Protein AF-A0A7S1CT54-F1 (afdb_monomer_lite)

Foldseek 3Di:
DPVLCVLQDPPHDLQCCVLCVVLLVVQPDPPPDPPPDDDDPPDDNVSSPVNVVSSLVVLVVLLVL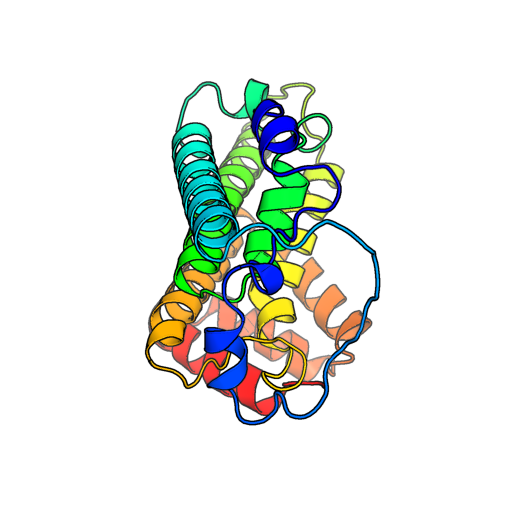LPDPCVCVAPQPVPHPVLVSLLCQLQQHSQLVSVLSSLNSLLSNLLVVLVCVVVVVDDVRDDPVNSCVRNQPSNVDRRLAVSQLADSNRRGDDCVDPSNVVSLLSSLVSNLVSCVRVPVVSLVVQLVCCCPVLVDDNVVSVVLSVCSVVDDRPRSSVVSNVVSVVSNDD

Secondary structure (DSSP, 8-state):
-TTHHHHH-TT--TTSTTT-HHHHHTSS---S------------HHHHHHHHHHHHHHHHHHHHHHHSTTHHHH--TTT-THHHHHHHHHHH-SSHHHHHHHHHHHHHHHHHHHHHHHTT---TT--HHHHIIIIIIIIIIIIIIIHHHS-GGGT---TTSHHHHHHHHHHHHHHHHHHHHHTHHHHHHHHHHHHHHS---HHHHHHHHHHHHH--HHHHHHHHHHHHHHS---

InterPro domains:
  IPR011989 Armadillo-like helical [G3DSA:1.25.10.10] (18-213)
  IPR040017 Exportin-T [PTHR15952] (37-230)
  IPR045546 Exportin-T, C-terminal domain [PF19282] (39-228)

Sequence (234 aa):
VGKVHQFLGPSWDWSGAEAQPAMLASSPRAAQPIVKSTGAPAGSTEDLRERAVLQKQYYTFLNTISQCSVRDELMSPKESSAIPDLLQGATTHIDPGVRKLCIATISNLAMHWISTLQNGTQGEVFNQTDIKEFAYKKFGCDILIFSLLVKPESGGIDIRDAASISLLTEVSNQIKTLYDTAGQEYLSILYQETTTRLGWSPDIAQQFTQQIVQLQGRQLKSYLKSLFLEYRKM

pLDDT: mean 84.56, std 16.06, range [36.44, 98.25]

Organism: NCBI:txid249345

Radius of gyration: 18.27 Å; chains: 1; bounding box: 33×45×53 Å

Structure (mmCIF, N/CA/C/O backbone):
data_AF-A0A7S1CT54-F1
#
_entry.id   AF-A0A7S1CT54-F1
#
loop_
_atom_site.group_PDB
_atom_site.id
_atom_site.type_symbol
_atom_site.label_atom_id
_atom_site.label_alt_id
_atom_site.label_comp_id
_atom_site.label_asym_id
_atom_site.label_entity_id
_atom_site.label_seq_id
_atom_site.pdbx_PDB_ins_code
_atom_site.Cartn_x
_atom_site.Cartn_y
_atom_site.Cartn_z
_atom_site.occupancy
_atom_site.B_iso_or_equiv
_atom_site.auth_seq_id
_atom_site.auth_comp_id
_atom_site.auth_asym_id
_atom_site.auth_atom_id
_atom_site.pdbx_PDB_model_num
ATOM 1 N N . VAL A 1 1 ? 2.627 16.479 -14.427 1.00 61.75 1 VAL A N 1
ATOM 2 C CA . VAL A 1 1 ? 2.731 15.021 -14.176 1.00 61.75 1 VAL A CA 1
ATOM 3 C C . VAL A 1 1 ? 2.294 14.181 -15.385 1.00 61.75 1 VAL A C 1
ATOM 5 O O . VAL A 1 1 ? 3.061 13.333 -15.816 1.00 61.75 1 VAL A O 1
ATOM 8 N N . GLY A 1 2 ? 1.163 14.480 -16.040 1.00 67.12 2 GLY A N 1
ATOM 9 C CA . GLY A 1 2 ? 0.615 13.653 -17.135 1.00 67.12 2 GLY A CA 1
ATOM 10 C C . GLY A 1 2 ? 1.435 13.487 -18.431 1.00 67.12 2 GLY A C 1
ATOM 11 O O . GLY A 1 2 ? 1.101 12.622 -19.230 1.00 67.12 2 GLY A O 1
ATOM 12 N N . LYS A 1 3 ? 2.526 14.238 -18.662 1.00 78.44 3 LYS A N 1
ATOM 13 C CA . LYS A 1 3 ? 3.330 14.106 -19.899 1.00 78.44 3 LYS A CA 1
ATOM 14 C C . LYS A 1 3 ? 3.981 12.727 -20.059 1.00 78.44 3 LYS A C 1
ATOM 16 O O . LYS A 1 3 ? 4.191 12.310 -21.190 1.00 78.44 3 LYS A O 1
ATOM 21 N N . VAL A 1 4 ? 4.250 11.999 -18.968 1.00 81.94 4 VAL A N 1
ATOM 22 C CA . VAL A 1 4 ? 4.844 10.650 -19.048 1.00 81.94 4 VAL A CA 1
ATOM 23 C C . VAL A 1 4 ? 3.966 9.680 -19.849 1.00 81.94 4 VAL A C 1
ATOM 25 O O . VAL A 1 4 ? 4.486 8.859 -20.597 1.00 81.94 4 VAL A O 1
ATOM 28 N N . HIS A 1 5 ? 2.641 9.850 -19.789 1.00 81.50 5 HIS A N 1
ATOM 29 C CA . HIS A 1 5 ? 1.678 9.031 -20.525 1.00 81.50 5 HIS A CA 1
ATOM 30 C C . HIS A 1 5 ? 1.809 9.192 -22.045 1.00 81.50 5 HIS A C 1
ATOM 32 O O . HIS A 1 5 ? 1.517 8.262 -22.788 1.00 81.50 5 HIS A O 1
ATOM 38 N N . GLN A 1 6 ? 2.287 10.348 -22.521 1.00 84.12 6 GLN A N 1
ATOM 39 C CA . GLN A 1 6 ? 2.549 10.566 -23.948 1.00 84.12 6 GLN A CA 1
ATOM 40 C C . GLN A 1 6 ? 3.769 9.770 -24.427 1.00 84.12 6 GLN A C 1
ATOM 42 O O . GLN A 1 6 ? 3.809 9.357 -25.581 1.00 84.12 6 GLN A O 1
ATOM 47 N N . PHE A 1 7 ? 4.744 9.538 -23.542 1.00 81.50 7 PHE A N 1
ATOM 48 C CA . PHE A 1 7 ? 5.974 8.807 -23.858 1.00 81.50 7 PHE A CA 1
ATOM 49 C C . PHE A 1 7 ? 5.831 7.292 -23.672 1.00 81.50 7 PHE A C 1
ATOM 51 O O . PHE A 1 7 ? 6.385 6.523 -24.455 1.00 81.50 7 PHE A O 1
ATOM 58 N N . LEU A 1 8 ? 5.082 6.859 -22.655 1.00 81.38 8 LEU A N 1
ATOM 59 C CA . LEU A 1 8 ? 4.820 5.440 -22.391 1.00 81.38 8 LEU A CA 1
ATOM 60 C C . LEU A 1 8 ? 3.680 4.882 -23.259 1.00 81.38 8 LEU A C 1
ATOM 62 O O . LEU A 1 8 ? 3.682 3.700 -23.601 1.00 81.38 8 LEU A O 1
ATOM 66 N N . GLY A 1 9 ? 2.755 5.747 -23.681 1.00 78.94 9 GLY A N 1
ATOM 67 C CA . GLY A 1 9 ? 1.574 5.391 -24.458 1.00 78.94 9 GLY A CA 1
ATOM 68 C C . GLY A 1 9 ? 0.361 5.045 -23.580 1.00 78.94 9 GLY A C 1
ATOM 69 O O . GLY A 1 9 ? 0.506 4.720 -22.402 1.00 78.94 9 GLY A O 1
ATOM 70 N N . PRO A 1 10 ? -0.861 5.098 -24.143 1.00 74.88 10 PRO A N 1
ATOM 71 C CA . PRO A 1 10 ? -2.106 4.894 -23.395 1.00 74.88 10 PRO A CA 1
ATOM 72 C C . PRO A 1 10 ? -2.341 3.441 -22.957 1.00 74.88 10 PRO A C 1
ATOM 74 O O . PRO A 1 10 ? -3.180 3.193 -22.099 1.00 74.88 10 PRO A O 1
ATOM 77 N N . SER A 1 11 ? -1.627 2.485 -23.553 1.00 77.94 11 SER A N 1
ATOM 78 C CA . SER A 1 11 ? -1.714 1.057 -23.235 1.00 77.94 11 SER A CA 1
ATOM 79 C C . SER A 1 11 ? -0.542 0.569 -22.383 1.00 77.94 11 SER A C 1
ATOM 81 O O . SER A 1 11 ? -0.289 -0.630 -22.360 1.00 77.94 11 SER A O 1
ATOM 83 N N . TRP A 1 12 ? 0.219 1.477 -21.760 1.00 85.19 12 TRP A N 1
ATOM 84 C CA . TRP A 1 12 ? 1.384 1.089 -20.972 1.00 85.19 12 TRP A CA 1
ATOM 85 C C . TRP A 1 12 ? 0.993 0.259 -19.750 1.00 85.19 12 TRP A C 1
ATOM 87 O O . TRP A 1 12 ? 0.095 0.623 -18.987 1.00 85.19 12 TRP A O 1
ATOM 97 N N . ASP A 1 13 ? 1.717 -0.835 -19.540 1.00 84.62 13 ASP A N 1
ATOM 98 C CA . ASP A 1 13 ? 1.566 -1.675 -18.367 1.00 84.62 13 ASP A CA 1
ATOM 99 C C . ASP A 1 13 ? 2.313 -1.105 -17.150 1.00 84.62 13 ASP A C 1
ATOM 101 O O . ASP A 1 13 ? 3.519 -1.284 -16.962 1.00 84.62 13 ASP A O 1
ATOM 105 N N . TRP A 1 14 ? 1.561 -0.475 -16.248 1.00 85.69 14 TRP A N 1
ATOM 106 C CA . TRP A 1 14 ? 2.092 0.025 -14.980 1.00 85.69 14 TRP A CA 1
ATOM 107 C C . TRP A 1 14 ? 2.446 -1.072 -13.962 1.00 85.69 14 TRP A C 1
ATOM 109 O O . TRP A 1 14 ? 3.028 -0.769 -12.919 1.00 85.69 14 TRP A O 1
ATOM 119 N N . SER A 1 15 ? 2.150 -2.347 -14.236 1.00 83.12 15 SER A N 1
ATOM 120 C CA . SER A 1 15 ? 2.609 -3.466 -13.403 1.00 83.12 15 SER A CA 1
ATOM 121 C C . SER A 1 15 ? 4.049 -3.902 -13.721 1.00 83.12 15 SER A C 1
ATOM 123 O O . SER A 1 15 ? 4.649 -4.667 -12.964 1.00 83.12 15 SER A O 1
ATOM 125 N N . GLY A 1 16 ? 4.630 -3.411 -14.819 1.00 81.81 16 GLY A N 1
ATOM 126 C CA . GLY A 1 16 ? 5.983 -3.766 -15.250 1.00 81.81 16 GLY A CA 1
ATOM 127 C C . GLY A 1 16 ? 6.115 -5.187 -15.815 1.00 81.81 16 GLY A C 1
ATOM 128 O O . GLY A 1 16 ? 7.217 -5.573 -16.207 1.00 81.81 16 GLY A O 1
ATOM 129 N N . ALA A 1 17 ? 5.023 -5.954 -15.898 1.00 80.94 17 ALA A N 1
ATOM 130 C CA . ALA A 1 17 ? 4.998 -7.319 -16.416 1.00 80.94 17 ALA A CA 1
ATOM 131 C C . ALA A 1 17 ? 5.435 -7.384 -17.887 1.00 80.94 17 ALA A C 1
ATOM 133 O O . ALA A 1 17 ? 6.209 -8.269 -18.257 1.00 80.94 17 ALA A O 1
ATOM 134 N N . GLU A 1 18 ? 5.004 -6.423 -18.709 1.00 76.62 18 GLU A N 1
ATOM 135 C CA . GLU A 1 18 ? 5.414 -6.331 -20.118 1.00 76.62 18 GLU A CA 1
ATOM 136 C C . GLU A 1 18 ? 6.901 -5.982 -20.283 1.00 76.62 18 GLU A C 1
ATOM 138 O O . GLU A 1 18 ? 7.547 -6.432 -21.230 1.00 76.62 18 GLU A O 1
ATOM 143 N N . ALA A 1 19 ? 7.470 -5.211 -19.353 1.00 72.69 19 ALA A N 1
ATOM 144 C CA . ALA A 1 19 ? 8.841 -4.721 -19.457 1.00 72.69 19 ALA A CA 1
ATOM 145 C C . ALA A 1 19 ? 9.890 -5.676 -18.859 1.00 72.69 19 ALA A C 1
ATOM 147 O O . ALA A 1 19 ? 11.064 -5.612 -19.228 1.00 72.69 19 ALA A O 1
ATOM 148 N N . GLN A 1 20 ? 9.498 -6.568 -17.941 1.00 67.81 20 GLN A N 1
ATOM 149 C CA . GLN A 1 20 ? 10.402 -7.537 -17.307 1.00 67.81 20 GLN A CA 1
ATOM 150 C C . GLN A 1 20 ? 9.820 -8.967 -17.302 1.00 67.81 20 GLN A C 1
ATOM 152 O O . GLN A 1 20 ? 9.667 -9.577 -16.239 1.00 67.81 20 GLN A O 1
ATOM 157 N N . PRO A 1 21 ? 9.567 -9.574 -18.479 1.00 59.47 21 PRO A N 1
ATOM 158 C CA . PRO A 1 21 ? 8.971 -10.911 -18.565 1.00 59.47 21 PRO A CA 1
ATOM 159 C C . PRO A 1 21 ? 9.838 -12.003 -17.911 1.00 59.47 21 PRO A C 1
ATOM 161 O O . PRO A 1 21 ? 9.321 -13.001 -17.415 1.00 59.47 21 PRO A O 1
ATOM 164 N N . ALA A 1 22 ? 11.160 -11.806 -17.840 1.00 59.44 22 ALA A N 1
ATOM 165 C CA . ALA A 1 22 ? 12.080 -12.746 -17.196 1.00 59.44 22 ALA A CA 1
ATOM 166 C C . ALA A 1 22 ? 11.852 -12.889 -15.676 1.00 59.44 22 ALA A C 1
ATOM 168 O O . ALA A 1 22 ? 12.066 -13.971 -15.134 1.00 59.44 22 ALA A O 1
ATOM 169 N N . MET A 1 23 ? 11.378 -11.840 -14.990 1.00 58.50 23 MET A N 1
ATOM 170 C CA . MET A 1 23 ? 11.073 -11.906 -13.552 1.00 58.50 23 MET A CA 1
ATOM 171 C C . MET A 1 23 ? 9.796 -12.709 -13.263 1.00 58.50 23 MET A C 1
ATOM 173 O O . MET A 1 23 ? 9.682 -13.331 -12.207 1.00 58.50 23 MET A O 1
ATOM 177 N N . LEU A 1 24 ? 8.863 -12.767 -14.220 1.00 54.84 24 LEU A N 1
ATOM 178 C CA . LEU A 1 24 ? 7.703 -13.662 -14.152 1.00 54.84 24 LEU A CA 1
ATOM 179 C C . LEU A 1 24 ? 8.117 -15.130 -14.332 1.00 54.84 24 LEU A C 1
ATOM 181 O O . LEU A 1 24 ? 7.568 -16.011 -13.673 1.00 54.84 24 LEU A O 1
ATOM 185 N N . ALA A 1 25 ? 9.119 -15.394 -15.177 1.00 46.66 25 ALA A N 1
ATOM 186 C CA . ALA A 1 25 ? 9.611 -16.743 -15.464 1.00 46.66 25 ALA A CA 1
ATOM 187 C C . ALA A 1 25 ? 10.383 -17.395 -14.298 1.00 46.66 25 ALA A C 1
ATOM 189 O O . ALA A 1 25 ? 10.469 -18.620 -14.242 1.00 46.66 25 ALA A O 1
ATOM 190 N N . SER A 1 26 ? 10.910 -16.612 -13.348 1.00 45.47 26 SER A N 1
ATOM 191 C CA . SER A 1 26 ? 11.520 -17.131 -12.110 1.00 45.47 26 SER A CA 1
ATOM 192 C C . SER A 1 26 ? 10.508 -17.575 -11.040 1.00 45.47 26 SER A C 1
ATOM 194 O O . SER A 1 26 ? 10.910 -18.140 -10.024 1.00 45.47 26 SER A O 1
ATOM 196 N N . SER A 1 27 ? 9.206 -17.350 -11.255 1.00 41.47 27 SER A N 1
ATOM 197 C CA . SER A 1 27 ? 8.124 -17.845 -10.394 1.00 41.47 27 SER A CA 1
ATOM 198 C C . SER A 1 27 ? 7.625 -19.211 -10.912 1.00 41.47 27 SER A C 1
ATOM 200 O O . SER A 1 27 ? 7.583 -19.391 -12.130 1.00 41.47 27 SER A O 1
ATOM 202 N N . PRO A 1 28 ? 7.224 -20.196 -10.071 1.00 39.91 28 PRO A N 1
ATOM 203 C CA . PRO A 1 28 ? 7.032 -21.599 -10.487 1.00 39.91 28 PRO A CA 1
ATOM 204 C C . PRO A 1 28 ? 5.927 -21.884 -11.523 1.00 39.91 28 PRO A C 1
ATOM 206 O O . PRO A 1 28 ? 5.648 -23.050 -11.801 1.00 39.91 28 PRO A O 1
ATOM 209 N N . ARG A 1 29 ? 5.281 -20.871 -12.113 1.00 42.59 29 ARG A N 1
ATOM 210 C CA . ARG A 1 29 ? 4.370 -21.057 -13.245 1.00 42.59 29 ARG A CA 1
ATOM 211 C C . ARG A 1 29 ? 4.272 -19.805 -14.122 1.00 42.59 29 ARG A C 1
ATOM 213 O O . ARG A 1 29 ? 3.377 -18.991 -13.951 1.00 42.59 29 ARG A O 1
ATOM 220 N N . ALA A 1 30 ? 5.108 -19.740 -15.153 1.00 39.44 30 ALA A N 1
ATOM 221 C CA . ALA A 1 30 ? 4.810 -19.000 -16.383 1.00 39.44 30 ALA A CA 1
ATOM 222 C C . ALA A 1 30 ? 4.819 -19.939 -17.605 1.00 39.44 30 ALA A C 1
ATOM 224 O O . ALA A 1 30 ? 5.259 -19.583 -18.690 1.00 39.44 30 ALA A O 1
ATOM 225 N N . ALA A 1 31 ? 4.322 -21.168 -17.441 1.00 38.09 31 ALA A N 1
ATOM 226 C CA . ALA A 1 31 ? 3.939 -22.028 -18.558 1.00 38.09 31 ALA A CA 1
ATOM 227 C C . ALA A 1 31 ? 2.441 -21.844 -18.842 1.00 38.09 31 ALA A C 1
ATOM 229 O O . ALA A 1 31 ? 1.645 -22.747 -18.611 1.00 38.09 31 ALA A O 1
ATOM 230 N N . GLN A 1 32 ? 2.055 -20.633 -19.245 1.00 36.44 32 GLN A N 1
ATOM 231 C CA . GLN A 1 32 ? 0.853 -20.347 -20.034 1.00 36.44 32 GLN A CA 1
ATOM 232 C C . GLN A 1 32 ? 0.893 -18.865 -20.432 1.00 36.44 32 GLN A C 1
ATOM 234 O O . GLN A 1 32 ? 0.803 -18.003 -19.557 1.00 36.44 32 GLN A O 1
ATOM 239 N N . PRO A 1 33 ? 1.060 -18.541 -21.724 1.00 37.50 33 PRO A N 1
ATOM 240 C CA . PRO A 1 33 ? 1.028 -17.159 -22.161 1.00 37.50 33 PRO A CA 1
ATOM 241 C C . PRO A 1 33 ? -0.417 -16.666 -22.069 1.00 37.50 33 PRO A C 1
ATOM 243 O O . PRO A 1 33 ? -1.307 -17.202 -22.730 1.00 37.50 33 PRO A O 1
ATOM 246 N N . ILE A 1 34 ? -0.659 -15.623 -21.274 1.00 40.50 34 ILE A N 1
ATOM 247 C CA . ILE A 1 34 ? -1.837 -14.78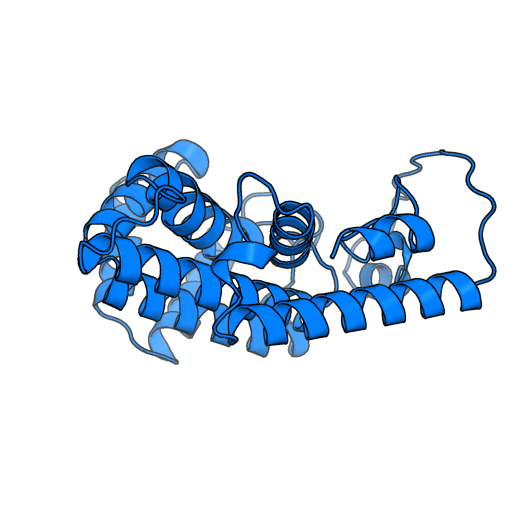0 -21.476 1.00 40.50 34 ILE A CA 1
ATOM 248 C C . ILE A 1 34 ? -1.561 -14.003 -22.763 1.00 40.50 34 ILE A C 1
ATOM 250 O O . ILE A 1 34 ? -0.990 -12.917 -22.756 1.00 40.50 34 ILE A O 1
ATOM 254 N N . VAL A 1 35 ? -1.916 -14.605 -23.896 1.00 38.19 35 VAL A N 1
ATOM 255 C CA . VAL A 1 35 ? -1.948 -13.921 -25.186 1.00 38.19 35 VAL A CA 1
ATOM 256 C C . VAL A 1 35 ? -3.131 -12.957 -25.143 1.00 38.19 35 VAL A C 1
ATOM 258 O O . VAL A 1 35 ? -4.248 -13.304 -25.518 1.00 38.19 35 VAL A O 1
ATOM 261 N N . LYS A 1 36 ? -2.900 -11.727 -24.680 1.00 39.19 36 LYS A N 1
ATOM 262 C CA . LYS A 1 36 ? -3.661 -10.584 -25.185 1.00 39.19 36 LYS A CA 1
ATOM 263 C C . LYS A 1 36 ? -2.933 -10.093 -26.426 1.00 39.19 36 LYS A C 1
ATOM 265 O O . LYS A 1 36 ? -1.979 -9.329 -26.355 1.00 39.19 36 LYS A O 1
ATOM 270 N N . SER A 1 37 ? -3.367 -10.598 -27.576 1.00 44.78 37 SER A N 1
ATOM 271 C CA . SER A 1 37 ? -2.984 -10.057 -28.872 1.00 44.78 37 SER A CA 1
ATOM 272 C C . SER A 1 37 ? -3.584 -8.658 -29.019 1.00 44.78 37 SER A C 1
ATOM 274 O O . SER A 1 37 ? -4.741 -8.505 -29.410 1.00 44.78 37 SER A O 1
ATOM 276 N N . THR A 1 38 ? -2.801 -7.630 -28.730 1.00 38.19 38 THR A N 1
ATOM 277 C CA . THR A 1 38 ? -3.050 -6.288 -29.256 1.00 38.19 38 THR A CA 1
ATOM 278 C C . THR A 1 38 ? -1.777 -5.832 -29.941 1.00 38.19 38 THR A C 1
ATOM 280 O O . THR A 1 38 ? -0.748 -5.659 -29.297 1.00 38.19 38 THR A O 1
ATOM 283 N N . GLY A 1 39 ? -1.845 -5.734 -31.270 1.00 37.19 39 GLY A N 1
ATOM 284 C CA . GLY A 1 39 ? -0.731 -5.447 -32.169 1.00 37.19 39 GLY A CA 1
ATOM 285 C C . GLY A 1 39 ? -0.147 -4.045 -32.013 1.00 37.19 39 GLY A C 1
ATOM 286 O O . GLY A 1 39 ? -0.326 -3.205 -32.889 1.00 37.19 39 GLY A O 1
ATOM 287 N N . ALA A 1 40 ? 0.588 -3.807 -30.931 1.00 41.31 40 ALA A N 1
ATOM 288 C CA . ALA A 1 40 ? 1.606 -2.769 -30.900 1.00 41.31 40 ALA A CA 1
ATOM 289 C C . ALA A 1 40 ? 2.892 -3.327 -31.539 1.00 41.31 40 ALA A C 1
ATOM 291 O O . ALA A 1 40 ? 3.209 -4.500 -31.317 1.00 41.31 40 ALA A O 1
ATOM 292 N N . PRO A 1 41 ? 3.635 -2.539 -32.340 1.00 43.50 41 PRO A N 1
ATOM 293 C CA . PRO A 1 41 ? 4.928 -2.981 -32.835 1.00 43.50 41 PRO A CA 1
ATOM 294 C C . PRO A 1 41 ? 5.788 -3.261 -31.607 1.00 43.50 41 PRO A C 1
ATOM 296 O O . PRO A 1 41 ? 5.951 -2.385 -30.756 1.00 43.50 41 PRO A O 1
ATOM 299 N N . ALA A 1 42 ? 6.265 -4.498 -31.480 1.00 52.12 42 ALA A N 1
ATOM 300 C CA . ALA A 1 42 ? 7.231 -4.848 -30.458 1.00 52.12 42 ALA A CA 1
ATOM 301 C C . ALA A 1 42 ? 8.425 -3.910 -30.651 1.00 52.12 42 ALA A C 1
ATOM 303 O O . ALA A 1 42 ? 9.175 -4.049 -31.618 1.00 52.12 42 ALA A O 1
ATOM 304 N N . GLY A 1 43 ? 8.539 -2.903 -29.781 1.00 56.62 43 GLY A N 1
ATOM 305 C CA . GLY A 1 43 ? 9.751 -2.108 -29.678 1.00 56.62 43 GLY A CA 1
ATOM 306 C C . GLY A 1 43 ? 10.924 -3.059 -29.485 1.00 56.62 43 GLY A C 1
ATOM 307 O O . GLY A 1 43 ? 10.757 -4.189 -29.006 1.00 56.62 43 GLY A O 1
ATOM 308 N N . SER A 1 44 ? 12.111 -2.621 -29.878 1.00 72.31 44 SER A N 1
ATOM 309 C CA . SER A 1 44 ? 13.316 -3.370 -29.557 1.00 72.31 44 SER A CA 1
ATOM 310 C C . SER A 1 44 ? 13.345 -3.666 -28.048 1.00 72.31 44 SER A C 1
ATOM 312 O O . SER A 1 44 ? 12.765 -2.938 -27.238 1.00 72.31 44 SER A O 1
ATOM 314 N N . THR A 1 45 ? 14.007 -4.745 -27.632 1.00 77.75 45 THR A N 1
ATOM 315 C CA . THR A 1 45 ? 14.164 -5.064 -26.199 1.00 77.75 45 THR A CA 1
ATOM 316 C C . THR A 1 45 ? 14.752 -3.894 -25.402 1.00 77.75 45 THR A C 1
ATOM 318 O O . THR A 1 45 ? 14.506 -3.784 -24.203 1.00 77.75 45 THR A O 1
ATOM 321 N N . GLU A 1 46 ? 15.499 -3.016 -26.076 1.00 82.12 46 GLU A N 1
ATOM 322 C CA . GLU A 1 46 ? 16.021 -1.775 -25.513 1.00 82.12 46 GLU A CA 1
ATOM 323 C C . GLU A 1 46 ? 14.917 -0.739 -25.264 1.00 82.12 46 GLU A C 1
ATOM 325 O O . GLU A 1 46 ? 14.842 -0.207 -24.163 1.00 82.12 46 GLU A O 1
ATOM 330 N N . ASP A 1 47 ? 13.982 -0.535 -26.197 1.00 84.06 47 ASP A N 1
ATOM 331 C CA . ASP A 1 47 ? 12.856 0.396 -26.010 1.00 84.06 47 ASP A CA 1
ATOM 332 C C . ASP A 1 47 ? 11.995 0.017 -24.792 1.00 84.06 47 ASP A C 1
ATOM 334 O O . ASP A 1 47 ? 11.572 0.873 -24.011 1.00 84.06 47 ASP A O 1
ATOM 338 N N . LEU A 1 48 ? 11.740 -1.283 -24.593 1.00 81.88 48 LEU A N 1
ATOM 339 C CA . LEU A 1 48 ? 11.005 -1.776 -23.419 1.00 81.88 48 LEU A CA 1
ATOM 340 C C . LEU A 1 48 ? 11.774 -1.516 -22.121 1.00 81.88 48 LEU A C 1
ATOM 342 O O . LEU A 1 48 ? 11.183 -1.113 -21.114 1.00 81.88 48 LEU A O 1
ATOM 346 N N . ARG A 1 49 ? 13.096 -1.705 -22.149 1.00 84.25 49 ARG A N 1
ATOM 347 C CA . ARG A 1 49 ? 13.975 -1.424 -21.014 1.00 84.25 49 ARG A CA 1
ATOM 348 C C . ARG A 1 49 ? 13.996 0.069 -20.688 1.00 84.25 49 ARG A C 1
ATOM 350 O O . ARG A 1 49 ? 13.859 0.425 -19.518 1.00 84.25 49 ARG A O 1
ATOM 357 N N . GLU A 1 50 ? 14.135 0.938 -21.685 1.00 88.44 50 GLU A N 1
ATOM 358 C CA . GLU A 1 50 ? 14.110 2.393 -21.510 1.00 88.44 50 GLU A CA 1
ATOM 359 C C . GLU A 1 50 ? 12.780 2.864 -20.916 1.00 88.44 50 GLU A C 1
ATOM 361 O O . GLU A 1 50 ? 12.770 3.660 -19.973 1.00 88.44 50 GLU A O 1
ATOM 366 N N . ARG A 1 51 ? 11.653 2.318 -21.388 1.00 87.50 51 ARG A N 1
ATOM 367 C CA . ARG A 1 51 ? 10.327 2.620 -20.828 1.00 87.50 51 ARG A CA 1
ATOM 368 C C . ARG A 1 51 ? 10.173 2.147 -19.381 1.00 87.50 51 ARG A C 1
ATOM 370 O O . ARG A 1 51 ? 9.652 2.902 -18.562 1.00 87.50 51 ARG A O 1
ATOM 377 N N . ALA A 1 52 ? 10.690 0.969 -19.024 1.00 87.31 52 ALA A N 1
ATOM 378 C CA . ALA A 1 52 ? 10.743 0.523 -17.625 1.00 87.31 52 ALA A CA 1
ATOM 379 C C . ALA A 1 52 ? 11.598 1.450 -16.746 1.00 87.31 52 ALA A C 1
ATOM 381 O O . ALA A 1 52 ? 11.218 1.781 -15.618 1.00 87.31 52 ALA A O 1
ATOM 382 N N . VAL A 1 53 ? 12.748 1.905 -17.253 1.00 90.56 53 VAL A N 1
ATOM 383 C CA . VAL A 1 53 ? 13.582 2.888 -16.547 1.00 90.56 53 VAL A CA 1
ATOM 384 C C . VAL A 1 53 ? 12.805 4.189 -16.357 1.00 90.56 53 VAL A C 1
ATOM 386 O O . VAL A 1 53 ? 12.765 4.706 -15.239 1.00 90.56 53 VAL A O 1
ATOM 389 N N . LEU A 1 54 ? 12.133 4.685 -17.397 1.00 92.31 54 LEU A N 1
ATOM 390 C CA . LEU A 1 54 ? 11.307 5.888 -17.330 1.00 92.31 54 LEU A CA 1
ATOM 391 C C . LEU A 1 54 ? 10.176 5.753 -16.301 1.00 92.31 54 LEU A C 1
ATOM 393 O O . LEU A 1 54 ? 9.982 6.664 -15.498 1.00 92.31 54 LEU A O 1
ATOM 397 N N . GLN A 1 55 ? 9.479 4.615 -16.261 1.00 92.69 55 GLN A N 1
ATOM 398 C CA . GLN A 1 55 ? 8.443 4.325 -15.267 1.00 92.69 55 GLN A CA 1
ATOM 399 C C . GLN A 1 55 ? 8.995 4.385 -13.834 1.00 92.69 55 GLN A C 1
ATOM 401 O O . GLN A 1 55 ? 8.416 5.032 -12.959 1.00 92.69 55 GLN A O 1
ATOM 406 N N . LYS A 1 56 ? 10.150 3.760 -13.578 1.00 92.44 56 LYS A N 1
ATOM 407 C CA . LYS A 1 56 ? 10.788 3.793 -12.255 1.00 92.44 56 LYS A CA 1
ATOM 408 C C . LYS A 1 56 ? 11.219 5.206 -11.855 1.00 92.44 56 LYS A C 1
ATOM 410 O O . LYS A 1 56 ? 11.057 5.596 -10.695 1.00 92.44 56 LYS A O 1
ATOM 415 N N . GLN A 1 57 ? 11.745 5.983 -12.802 1.00 94.56 57 GLN A N 1
ATOM 416 C CA . GLN A 1 57 ? 12.088 7.388 -12.570 1.00 94.56 57 GLN A CA 1
ATOM 417 C C . GLN A 1 57 ? 10.843 8.235 -12.304 1.00 94.56 57 GLN A C 1
ATOM 419 O O . GLN A 1 57 ? 10.860 9.079 -11.411 1.00 94.56 57 GLN A O 1
ATOM 424 N N . TYR A 1 58 ? 9.738 7.964 -12.998 1.00 94.56 58 TYR A N 1
ATOM 425 C CA . TYR A 1 58 ? 8.456 8.609 -12.742 1.00 94.56 58 TYR A CA 1
ATOM 426 C C . TYR A 1 58 ? 7.965 8.351 -11.316 1.00 94.56 58 TYR A C 1
ATOM 428 O O . TYR A 1 58 ? 7.695 9.309 -10.597 1.00 94.56 58 TYR A O 1
ATOM 436 N N . TYR A 1 59 ? 7.946 7.100 -10.846 1.00 95.75 59 TYR A N 1
ATOM 437 C CA . TYR A 1 59 ? 7.578 6.812 -9.455 1.00 95.75 59 TYR A CA 1
ATOM 438 C C . TYR A 1 59 ? 8.520 7.469 -8.442 1.00 95.75 59 TYR A C 1
ATOM 440 O O . TYR A 1 59 ? 8.074 7.959 -7.407 1.00 95.75 59 TYR A O 1
ATOM 448 N N . THR A 1 60 ? 9.816 7.539 -8.749 1.00 96.19 60 THR A N 1
ATOM 449 C CA . THR A 1 60 ? 10.796 8.226 -7.893 1.00 96.19 60 THR A CA 1
ATOM 450 C C . THR A 1 60 ? 10.488 9.721 -7.803 1.00 96.19 60 THR A C 1
ATOM 452 O O . THR A 1 60 ? 10.475 10.285 -6.711 1.00 96.19 60 THR A O 1
ATOM 455 N N . PHE A 1 61 ? 10.160 10.348 -8.931 1.00 94.81 61 PHE A N 1
ATOM 456 C CA . PHE A 1 61 ? 9.746 11.745 -8.996 1.00 94.81 61 PHE A CA 1
ATOM 457 C C . PHE A 1 61 ? 8.445 12.007 -8.223 1.00 94.81 61 PHE A C 1
ATOM 459 O O . PHE A 1 61 ? 8.373 12.966 -7.453 1.00 94.81 61 PHE A O 1
ATOM 466 N N . LEU A 1 62 ? 7.440 11.137 -8.362 1.00 95.06 62 LEU A N 1
ATOM 467 C CA . LEU A 1 62 ? 6.195 11.227 -7.590 1.00 95.06 62 LEU A CA 1
ATOM 46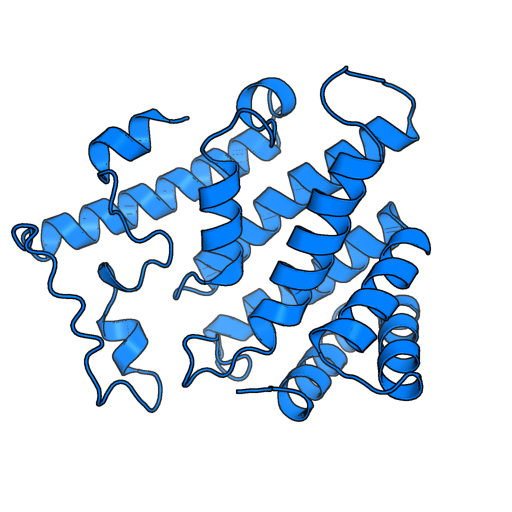8 C C . LEU A 1 62 ? 6.444 11.101 -6.085 1.00 95.06 62 LEU A C 1
ATOM 470 O O . LEU A 1 62 ? 5.859 11.847 -5.298 1.00 95.06 62 LEU A O 1
ATOM 474 N N . ASN A 1 63 ? 7.351 10.210 -5.683 1.00 95.88 63 ASN A N 1
ATOM 475 C CA . ASN A 1 63 ? 7.746 10.079 -4.288 1.00 95.88 63 ASN A CA 1
ATOM 476 C C . ASN A 1 63 ? 8.347 11.381 -3.746 1.00 95.88 63 ASN A C 1
ATOM 478 O O . ASN A 1 63 ? 7.996 11.797 -2.643 1.00 95.88 63 ASN A O 1
ATOM 482 N N . THR A 1 64 ? 9.197 12.056 -4.523 1.00 95.38 64 THR A N 1
ATOM 483 C CA . THR A 1 64 ? 9.727 13.375 -4.156 1.00 95.38 64 THR A CA 1
ATOM 484 C C . THR A 1 64 ? 8.611 14.414 -4.038 1.00 95.38 64 THR A C 1
ATOM 486 O O . THR A 1 64 ? 8.554 15.109 -3.027 1.00 95.38 64 THR A O 1
ATOM 489 N N . ILE A 1 65 ? 7.680 14.481 -5.001 1.00 93.69 65 ILE A N 1
ATOM 490 C CA . ILE A 1 65 ? 6.537 15.412 -4.939 1.00 93.69 65 ILE A CA 1
ATOM 491 C C . ILE A 1 65 ? 5.705 15.191 -3.676 1.00 93.69 65 ILE A C 1
ATOM 493 O O . ILE A 1 65 ? 5.324 16.168 -3.036 1.00 93.69 65 ILE A O 1
ATOM 497 N N . SER A 1 66 ? 5.454 13.937 -3.285 1.00 94.12 66 SER A N 1
ATOM 498 C CA . SER A 1 66 ? 4.642 13.624 -2.097 1.00 94.12 66 SER A CA 1
ATOM 499 C C . SER A 1 66 ? 5.200 14.205 -0.793 1.00 94.12 66 SER A C 1
ATOM 501 O O . SER A 1 66 ? 4.466 14.344 0.180 1.00 94.12 66 SER A O 1
ATOM 503 N N . GLN A 1 67 ? 6.485 14.567 -0.777 1.00 92.94 67 GLN A N 1
ATOM 504 C CA . GLN A 1 67 ? 7.185 15.132 0.378 1.00 92.94 67 GLN A CA 1
ATOM 505 C C . GLN A 1 67 ? 7.308 16.662 0.300 1.00 92.94 67 GLN A C 1
ATOM 507 O O . GLN A 1 67 ? 7.703 17.303 1.272 1.00 92.94 67 GLN A O 1
ATOM 512 N N . CYS A 1 68 ? 6.974 17.268 -0.840 1.00 91.56 68 CYS A N 1
ATOM 513 C CA . CYS A 1 68 ? 7.031 18.712 -1.028 1.00 91.56 68 CYS A CA 1
ATOM 514 C C . CYS A 1 68 ? 5.774 19.410 -0.484 1.00 91.56 68 CYS A C 1
ATOM 516 O O . CYS A 1 68 ? 4.741 18.787 -0.225 1.00 91.56 68 CYS A O 1
ATOM 518 N N . SER A 1 69 ? 5.856 20.734 -0.327 1.00 85.06 69 SER A N 1
ATOM 519 C CA . SER A 1 69 ? 4.713 21.575 0.054 1.00 85.06 69 SER A CA 1
ATOM 520 C C . SER A 1 69 ? 3.643 21.658 -1.036 1.00 85.06 69 SER A C 1
ATOM 522 O O . SER A 1 69 ? 2.477 21.787 -0.705 1.00 85.06 69 SER A O 1
ATOM 524 N N . VAL A 1 70 ? 4.030 21.514 -2.309 1.00 84.00 70 VAL A N 1
ATOM 525 C CA . VAL A 1 70 ? 3.138 21.586 -3.486 1.00 84.00 70 VAL A CA 1
ATOM 526 C C . VAL A 1 70 ? 2.395 20.272 -3.790 1.00 84.00 70 VAL A C 1
ATOM 528 O O . VAL A 1 70 ? 1.985 20.007 -4.923 1.00 84.00 70 VAL A O 1
ATOM 531 N N . ARG A 1 71 ? 2.339 19.357 -2.816 1.00 88.81 71 ARG A N 1
ATOM 532 C CA . ARG A 1 71 ? 1.800 18.005 -3.021 1.00 88.81 71 ARG A CA 1
ATOM 533 C C . ARG A 1 71 ? 0.298 18.014 -3.285 1.00 88.81 71 ARG A C 1
ATOM 535 O O . ARG A 1 71 ? -0.158 17.204 -4.084 1.00 88.81 71 ARG A O 1
ATOM 542 N N . ASP A 1 72 ? -0.454 18.917 -2.665 1.00 84.50 72 ASP A N 1
ATOM 543 C CA . ASP A 1 72 ? -1.915 18.938 -2.782 1.00 84.50 72 ASP A CA 1
ATOM 544 C C . ASP A 1 72 ? -2.358 19.426 -4.169 1.00 84.50 72 ASP A C 1
ATOM 546 O O . ASP A 1 72 ? -3.292 18.876 -4.750 1.00 84.50 72 ASP A O 1
ATOM 550 N N . GLU A 1 73 ? -1.614 20.363 -4.759 1.00 82.69 73 GLU A N 1
ATOM 551 C CA . GLU A 1 73 ? -1.854 20.892 -6.102 1.00 82.69 73 GLU A CA 1
ATOM 552 C C . GLU A 1 73 ? -1.481 19.892 -7.205 1.00 82.69 73 GLU A C 1
ATOM 554 O O . GLU A 1 73 ? -2.063 19.902 -8.288 1.00 82.69 73 GLU A O 1
ATOM 559 N N . LEU A 1 74 ? -0.493 19.025 -6.961 1.00 82.56 74 LEU A N 1
ATOM 560 C CA . LEU A 1 74 ? 0.025 18.097 -7.975 1.00 82.56 74 LEU A CA 1
ATOM 561 C C . LEU A 1 74 ? -0.522 16.667 -7.846 1.00 82.56 74 LEU A C 1
ATOM 563 O O . LEU A 1 74 ? -0.525 15.921 -8.833 1.00 82.56 74 LEU A O 1
ATOM 567 N N . MET A 1 75 ? -0.968 16.272 -6.651 1.00 84.00 75 MET A N 1
ATOM 568 C CA . MET A 1 75 ? -1.335 14.892 -6.309 1.00 84.00 75 MET A CA 1
ATOM 569 C C . MET A 1 75 ? -2.760 14.756 -5.755 1.00 84.00 75 MET A C 1
ATOM 571 O O . MET A 1 75 ? -3.054 13.768 -5.089 1.00 84.00 75 MET A O 1
ATOM 575 N N . SER A 1 76 ? -3.667 15.688 -6.064 1.00 80.38 76 SER A N 1
ATOM 576 C CA . SER A 1 76 ? -5.100 15.532 -5.770 1.00 80.38 76 SER A CA 1
ATOM 577 C C . SER A 1 76 ? -5.667 14.237 -6.399 1.00 80.38 76 SER A C 1
ATOM 579 O O . SER A 1 76 ? -5.543 14.048 -7.608 1.00 80.38 76 SER A O 1
ATOM 581 N N . PRO A 1 77 ? -6.336 13.340 -5.650 1.00 70.06 77 PRO A N 1
ATOM 582 C CA . PRO A 1 77 ? -6.915 12.086 -6.146 1.00 70.06 77 PRO A CA 1
ATOM 583 C C . PRO A 1 77 ? -8.007 12.236 -7.183 1.00 70.06 77 PRO A C 1
ATOM 585 O O . PRO A 1 77 ? -8.261 11.287 -7.920 1.00 70.06 77 PRO A O 1
ATOM 588 N N . LYS A 1 78 ? -8.672 13.392 -7.224 1.00 73.12 78 LYS A N 1
ATOM 589 C CA . LYS A 1 78 ? -9.743 13.651 -8.192 1.00 73.12 78 LYS A CA 1
ATOM 590 C C . LYS A 1 78 ? -9.189 14.083 -9.546 1.00 73.12 78 LYS A C 1
ATOM 592 O O . LYS A 1 78 ? -9.802 13.798 -10.568 1.00 73.12 78 LYS A O 1
ATOM 597 N N . GLU A 1 79 ? -8.032 14.739 -9.554 1.00 75.50 79 GLU A N 1
ATOM 598 C CA . GLU A 1 79 ? -7.518 15.437 -10.738 1.00 75.50 79 GLU A CA 1
ATOM 599 C C . GLU A 1 79 ? -6.199 14.852 -11.254 1.00 75.50 79 GLU A C 1
ATOM 601 O O . GLU A 1 79 ? -5.874 14.957 -12.439 1.00 75.50 79 GLU A O 1
ATOM 606 N N . SER A 1 80 ? -5.421 14.209 -10.386 1.00 84.12 80 SER A N 1
ATOM 607 C CA . SER A 1 80 ? -4.093 13.731 -10.734 1.00 84.12 80 SER A CA 1
ATOM 608 C C . SER A 1 80 ? -4.143 12.357 -11.390 1.00 84.12 80 SER A C 1
ATOM 610 O O . SER A 1 80 ? -4.364 11.333 -10.743 1.00 84.12 80 SER A O 1
ATOM 612 N N . SER A 1 81 ? -3.810 12.329 -12.683 1.00 85.69 81 SER A N 1
ATOM 613 C CA . SER A 1 81 ? -3.551 11.095 -13.447 1.00 85.69 81 SER A CA 1
ATOM 614 C C . SER A 1 81 ? -2.508 10.161 -12.810 1.00 85.69 81 SER A C 1
ATOM 616 O O . SER A 1 81 ? -2.513 8.979 -13.111 1.00 85.69 81 SER A O 1
ATOM 618 N N . ALA A 1 82 ? -1.650 10.655 -11.906 1.00 89.69 82 ALA A N 1
ATOM 619 C CA . ALA A 1 82 ? -0.634 9.833 -11.246 1.00 89.69 82 ALA A CA 1
ATOM 620 C C . ALA A 1 82 ? -1.172 8.918 -10.148 1.00 89.69 82 ALA A C 1
ATOM 622 O O . ALA A 1 82 ? -0.518 7.939 -9.788 1.00 89.69 82 ALA A O 1
ATOM 623 N N . ILE A 1 83 ? -2.326 9.246 -9.568 1.00 91.00 83 ILE A N 1
ATOM 624 C CA . ILE A 1 83 ? -2.868 8.483 -8.446 1.00 91.00 83 ILE A CA 1
ATOM 625 C C . ILE A 1 83 ? -3.265 7.066 -8.887 1.00 91.00 83 ILE A C 1
ATOM 627 O O . ILE A 1 83 ? -2.825 6.119 -8.234 1.00 91.00 83 ILE A O 1
ATOM 631 N N . PRO A 1 84 ? -3.998 6.870 -10.001 1.00 90.62 84 PRO A N 1
ATOM 632 C CA . PRO A 1 84 ? -4.215 5.540 -10.567 1.00 90.62 84 PRO A CA 1
ATOM 633 C C . PRO A 1 84 ? -2.917 4.755 -10.820 1.00 90.62 84 PRO A C 1
ATOM 635 O O . PRO A 1 84 ? -2.828 3.600 -10.402 1.00 90.62 84 PRO A O 1
ATOM 638 N N . ASP A 1 85 ? -1.893 5.385 -11.410 1.00 91.88 85 ASP A N 1
ATOM 639 C CA . ASP A 1 85 ? -0.607 4.733 -11.710 1.00 91.88 85 ASP A CA 1
ATOM 640 C C . ASP A 1 85 ? 0.108 4.252 -10.441 1.00 91.88 85 ASP A C 1
ATOM 642 O O . ASP A 1 85 ? 0.696 3.167 -10.416 1.00 91.88 85 ASP A O 1
ATOM 646 N N . LEU A 1 86 ? 0.073 5.065 -9.379 1.00 94.25 86 LEU A N 1
ATOM 647 C CA . LEU A 1 86 ? 0.643 4.730 -8.074 1.00 94.25 86 LEU A CA 1
ATOM 648 C C . LEU A 1 86 ? -0.121 3.587 -7.413 1.00 94.25 86 LEU A C 1
ATOM 650 O O . LEU A 1 86 ? 0.506 2.666 -6.892 1.00 94.25 86 LEU A O 1
ATOM 654 N N . LEU A 1 87 ? -1.458 3.625 -7.436 1.00 93.88 87 LEU A N 1
ATOM 655 C CA . LEU A 1 87 ? -2.298 2.567 -6.869 1.00 93.88 87 LEU A CA 1
ATOM 656 C C . LEU A 1 87 ? -2.043 1.231 -7.583 1.00 93.88 87 LEU A C 1
ATOM 658 O O . LEU A 1 87 ? -1.867 0.199 -6.927 1.00 93.88 87 LEU A O 1
ATOM 662 N N . GLN A 1 88 ? -1.958 1.250 -8.916 1.00 91.94 88 GLN A N 1
ATOM 663 C CA . GLN A 1 88 ? -1.631 0.067 -9.710 1.00 91.94 88 GLN A CA 1
ATOM 664 C C . GLN A 1 88 ? -0.207 -0.423 -9.421 1.00 91.94 88 GLN A C 1
ATOM 666 O O . GLN A 1 88 ? -0.017 -1.620 -9.175 1.00 91.94 88 GLN A O 1
ATOM 671 N N . GLY A 1 89 ? 0.768 0.488 -9.372 1.00 93.81 89 GLY A N 1
ATOM 672 C CA . GLY A 1 89 ? 2.159 0.185 -9.044 1.00 93.81 89 GLY A CA 1
ATOM 673 C C . GLY A 1 89 ? 2.311 -0.448 -7.657 1.00 93.81 89 GLY A C 1
ATOM 674 O O . GLY A 1 89 ? 2.968 -1.474 -7.507 1.00 93.81 89 GLY A O 1
ATOM 675 N N . ALA A 1 90 ? 1.633 0.087 -6.643 1.00 95.25 90 ALA A N 1
ATOM 676 C CA . ALA A 1 90 ? 1.656 -0.444 -5.280 1.00 95.25 90 ALA A CA 1
ATOM 677 C C . ALA A 1 90 ? 0.983 -1.820 -5.147 1.00 95.25 90 ALA A C 1
ATOM 679 O O . ALA A 1 90 ? 1.395 -2.618 -4.307 1.00 95.25 90 ALA A O 1
ATOM 680 N N . THR A 1 91 ? -0.027 -2.108 -5.972 1.00 92.44 91 THR A N 1
ATOM 681 C CA . THR A 1 91 ? -0.819 -3.347 -5.880 1.00 92.44 91 THR A CA 1
ATOM 682 C C . THR A 1 91 ? -0.236 -4.480 -6.718 1.00 92.44 91 THR A C 1
ATOM 684 O O . THR A 1 91 ? -0.215 -5.627 -6.279 1.00 92.44 91 THR A O 1
ATOM 687 N N . THR A 1 92 ? 0.220 -4.181 -7.937 1.00 91.19 92 THR A N 1
ATOM 688 C CA . THR A 1 92 ? 0.457 -5.204 -8.972 1.00 91.19 92 THR A CA 1
ATOM 689 C C . THR A 1 92 ? 1.882 -5.247 -9.505 1.00 91.19 92 THR A C 1
ATOM 691 O O . THR A 1 92 ? 2.245 -6.248 -10.116 1.00 91.19 92 THR A O 1
ATOM 694 N N . HIS A 1 93 ? 2.735 -4.255 -9.221 1.00 92.38 93 HIS A N 1
ATOM 695 C CA . HIS A 1 93 ? 4.044 -4.186 -9.874 1.00 92.38 93 HIS A CA 1
ATOM 696 C C . HIS A 1 93 ? 4.941 -5.400 -9.584 1.00 92.38 93 HIS A C 1
ATOM 698 O O . HIS A 1 93 ? 5.107 -5.787 -8.435 1.00 92.38 93 HIS A O 1
ATOM 704 N N . ILE A 1 94 ? 5.548 -6.023 -10.586 1.00 88.62 94 ILE A N 1
ATOM 705 C CA . ILE A 1 94 ? 6.273 -7.288 -10.375 1.00 88.62 94 ILE A CA 1
ATOM 706 C C . ILE A 1 94 ? 7.569 -7.133 -9.559 1.00 88.62 94 ILE A C 1
ATOM 708 O O . ILE A 1 94 ? 7.946 -8.047 -8.832 1.00 88.62 94 ILE A O 1
ATOM 712 N N . ASP A 1 95 ? 8.220 -5.966 -9.624 1.00 90.00 95 ASP A N 1
ATOM 713 C CA . ASP A 1 95 ? 9.361 -5.597 -8.769 1.00 90.00 95 ASP A CA 1
ATOM 714 C C . ASP A 1 95 ? 8.891 -5.168 -7.354 1.00 90.00 95 ASP A C 1
ATOM 716 O O . ASP A 1 95 ? 8.250 -4.112 -7.217 1.00 90.00 95 ASP A O 1
ATOM 720 N N . PRO A 1 96 ? 9.249 -5.911 -6.281 1.00 91.88 96 PRO A N 1
ATOM 721 C CA . PRO A 1 96 ? 8.917 -5.547 -4.902 1.00 91.88 96 PRO A CA 1
ATOM 722 C C . PRO A 1 96 ? 9.486 -4.191 -4.464 1.00 91.88 96 PRO A C 1
ATOM 724 O O . PRO A 1 96 ? 8.886 -3.514 -3.628 1.00 91.88 96 PRO A O 1
ATOM 727 N N . GLY A 1 97 ? 10.626 -3.772 -5.019 1.00 93.00 97 GLY A N 1
ATOM 728 C CA . GLY A 1 97 ? 11.242 -2.475 -4.747 1.00 93.00 97 GLY A CA 1
ATOM 729 C C . GLY A 1 97 ? 10.425 -1.313 -5.309 1.00 93.00 97 GLY A C 1
ATOM 730 O O . GLY A 1 97 ? 10.286 -0.285 -4.645 1.00 93.00 97 GLY A O 1
ATOM 731 N N . VAL A 1 98 ? 9.823 -1.484 -6.489 1.00 94.12 98 VAL A N 1
ATOM 732 C CA . VAL A 1 98 ? 8.904 -0.487 -7.061 1.00 94.12 98 VAL A CA 1
ATOM 733 C C . VAL A 1 98 ? 7.576 -0.470 -6.305 1.00 94.12 98 VAL A C 1
ATOM 735 O O . VAL A 1 98 ? 7.101 0.620 -5.981 1.00 94.12 98 VAL A O 1
ATOM 738 N N . ARG A 1 99 ? 7.016 -1.634 -5.923 1.00 94.81 99 ARG A N 1
ATOM 739 C CA . ARG A 1 99 ? 5.829 -1.667 -5.039 1.00 94.81 99 ARG A CA 1
ATOM 740 C C . ARG A 1 99 ? 6.090 -0.907 -3.747 1.00 94.81 99 ARG A C 1
ATOM 742 O O . ARG A 1 99 ? 5.286 -0.068 -3.353 1.00 94.81 99 ARG A O 1
ATOM 749 N N . LYS A 1 100 ? 7.243 -1.161 -3.120 1.00 95.62 100 LYS A N 1
ATOM 750 C CA . LYS A 1 100 ? 7.671 -0.487 -1.891 1.00 95.62 100 LYS A CA 1
ATOM 751 C C . LYS A 1 100 ? 7.718 1.033 -2.069 1.00 95.62 100 LYS A C 1
ATOM 753 O O . LYS A 1 100 ? 7.211 1.755 -1.217 1.00 95.62 100 LYS A O 1
ATOM 758 N N . LEU A 1 101 ? 8.299 1.512 -3.170 1.00 96.44 101 LEU A N 1
ATOM 759 C CA . LEU A 1 101 ? 8.356 2.939 -3.491 1.00 96.44 101 LEU A CA 1
ATOM 760 C C . LEU A 1 101 ? 6.951 3.545 -3.620 1.00 96.44 101 LEU A C 1
ATOM 762 O O . LEU A 1 101 ? 6.673 4.563 -2.993 1.00 96.44 101 LEU A O 1
ATOM 766 N N . CYS A 1 102 ? 6.056 2.890 -4.365 1.00 97.38 102 CYS A N 1
ATOM 767 C CA . CYS A 1 102 ? 4.680 3.356 -4.541 1.00 97.38 102 CYS A CA 1
ATOM 768 C C . CYS A 1 102 ? 3.907 3.371 -3.211 1.00 97.38 102 CYS A C 1
ATOM 770 O O . CYS A 1 102 ? 3.213 4.341 -2.921 1.00 97.38 102 CYS A O 1
ATOM 772 N N . ILE A 1 103 ? 4.072 2.339 -2.374 1.00 97.62 103 ILE A N 1
ATOM 773 C CA . ILE A 1 103 ? 3.487 2.267 -1.024 1.00 97.62 103 ILE A CA 1
ATOM 774 C C . ILE A 1 103 ? 3.958 3.435 -0.159 1.00 97.62 103 ILE A C 1
ATOM 776 O O . ILE A 1 103 ? 3.131 4.083 0.479 1.00 97.62 103 ILE A O 1
ATOM 780 N N . ALA A 1 104 ? 5.258 3.734 -0.158 1.00 97.06 104 ALA A N 1
ATOM 781 C CA . ALA A 1 104 ? 5.803 4.855 0.603 1.00 97.06 104 ALA A CA 1
ATOM 782 C C . ALA A 1 104 ? 5.229 6.199 0.120 1.00 97.06 104 ALA A C 1
ATOM 784 O O . ALA A 1 104 ? 4.814 7.022 0.934 1.00 97.06 104 ALA A O 1
ATOM 785 N N . THR A 1 105 ? 5.130 6.397 -1.199 1.00 97.12 105 THR A N 1
ATOM 786 C CA . THR A 1 105 ? 4.525 7.602 -1.790 1.00 97.12 105 THR A CA 1
ATOM 787 C C . THR A 1 105 ? 3.060 7.760 -1.387 1.00 97.12 105 THR A C 1
ATOM 789 O O . THR A 1 105 ? 2.659 8.829 -0.934 1.00 97.12 105 THR A O 1
ATOM 792 N N . ILE A 1 106 ? 2.258 6.699 -1.516 1.00 96.88 106 ILE A N 1
ATOM 793 C CA . ILE A 1 106 ? 0.834 6.725 -1.156 1.00 96.88 106 ILE A CA 1
ATOM 794 C C . ILE A 1 106 ? 0.661 6.943 0.345 1.00 96.88 106 ILE A C 1
ATOM 796 O O . ILE A 1 106 ? -0.227 7.694 0.736 1.00 96.88 106 ILE A O 1
ATOM 800 N N . SER A 1 107 ? 1.516 6.342 1.175 1.00 96.88 107 SER A N 1
ATOM 801 C CA . SER A 1 107 ? 1.471 6.551 2.620 1.00 96.88 107 SER A CA 1
ATOM 802 C C . SER A 1 107 ? 1.675 8.017 2.986 1.00 96.88 107 SER A C 1
ATOM 804 O O . SER A 1 107 ? 0.865 8.577 3.720 1.00 96.88 107 SER A O 1
ATOM 806 N N . ASN A 1 108 ? 2.690 8.675 2.413 1.00 95.31 108 ASN A N 1
ATOM 807 C CA . ASN A 1 108 ? 2.944 10.097 2.661 1.00 95.31 108 ASN A CA 1
ATOM 808 C C . ASN A 1 108 ? 1.717 10.958 2.330 1.00 95.31 108 ASN A C 1
ATOM 810 O O . ASN A 1 108 ? 1.339 11.827 3.116 1.00 95.31 108 ASN A O 1
ATOM 814 N N . LEU A 1 109 ? 1.075 10.687 1.190 1.00 93.94 109 LEU A N 1
ATOM 815 C CA . LEU A 1 109 ? -0.146 11.381 0.777 1.00 93.94 109 LEU A CA 1
ATOM 816 C C . LEU A 1 109 ? -1.311 11.085 1.732 1.00 93.94 109 LEU A C 1
ATOM 818 O O . LEU A 1 109 ? -1.957 12.008 2.219 1.00 93.94 109 LEU A O 1
ATOM 822 N N . ALA A 1 110 ? -1.544 9.811 2.054 1.00 94.31 110 ALA A N 1
ATOM 823 C CA . ALA A 1 110 ? -2.618 9.381 2.942 1.00 94.31 110 ALA A CA 1
ATOM 824 C C . ALA A 1 110 ? -2.484 9.995 4.344 1.00 94.31 110 ALA A C 1
ATOM 826 O O . ALA A 1 110 ? -3.448 10.568 4.849 1.00 94.31 110 ALA A O 1
ATOM 827 N N . MET A 1 111 ? -1.298 9.923 4.959 1.00 94.50 111 MET A N 1
ATOM 828 C CA . MET A 1 111 ? -1.052 10.493 6.289 1.00 94.50 111 MET A CA 1
ATOM 829 C C . MET A 1 111 ? -1.226 12.009 6.290 1.00 94.50 111 MET A C 1
ATOM 831 O O . MET A 1 111 ? -1.835 12.556 7.210 1.00 94.50 111 MET A O 1
ATOM 835 N N . HIS A 1 112 ? -0.728 12.689 5.252 1.00 91.88 112 HIS A N 1
ATOM 836 C CA . HIS A 1 112 ? -0.921 14.128 5.107 1.00 91.88 112 HIS A CA 1
ATOM 837 C C . HIS A 1 112 ? -2.403 14.489 5.063 1.00 91.88 112 HIS A C 1
ATOM 839 O O . HIS A 1 112 ? -2.850 15.331 5.835 1.00 91.88 112 HIS A O 1
ATOM 845 N N . TRP A 1 113 ? -3.185 13.830 4.210 1.00 90.06 113 TRP A N 1
ATOM 846 C CA . TRP A 1 113 ? -4.595 14.173 4.052 1.00 90.06 113 TRP A CA 1
ATOM 847 C C . TRP A 1 113 ? -5.440 13.825 5.279 1.00 90.06 113 TRP A C 1
ATOM 849 O O . TRP A 1 113 ? -6.342 14.590 5.622 1.00 90.06 113 TRP A O 1
ATOM 859 N N . ILE A 1 114 ? -5.121 12.737 5.993 1.00 91.62 114 ILE A N 1
ATOM 860 C CA . ILE A 1 114 ? -5.747 12.445 7.292 1.00 91.62 114 ILE A CA 1
ATOM 861 C C . ILE A 1 114 ? -5.428 13.564 8.297 1.00 91.62 114 ILE A C 1
ATOM 863 O O . ILE A 1 114 ? -6.338 14.072 8.951 1.00 91.62 114 ILE A O 1
ATOM 867 N N . SER A 1 115 ? -4.163 13.981 8.395 1.00 89.94 115 SER A N 1
ATOM 868 C CA . SER A 1 115 ? -3.730 15.034 9.324 1.00 89.94 115 SER A CA 1
ATOM 869 C C . SER A 1 115 ? -4.363 16.392 9.002 1.00 89.94 115 SER A C 1
ATOM 871 O O . SER A 1 115 ? -4.872 17.072 9.893 1.00 89.94 115 SER A O 1
ATOM 873 N N . THR A 1 116 ? -4.420 16.775 7.725 1.00 86.00 116 THR A N 1
ATOM 874 C CA . THR A 1 116 ? -5.098 18.001 7.273 1.00 86.00 116 THR A CA 1
ATOM 875 C C . THR A 1 116 ? -6.574 18.007 7.669 1.00 86.00 116 THR A C 1
ATOM 877 O O . THR A 1 116 ? -7.060 19.019 8.179 1.00 86.00 116 THR A O 1
ATOM 880 N N . LEU A 1 117 ? -7.271 16.873 7.512 1.00 84.25 117 LEU A N 1
ATOM 881 C CA . LEU A 1 117 ? -8.666 16.736 7.933 1.00 84.25 117 LEU A CA 1
ATOM 882 C C . LEU A 1 117 ? -8.818 16.896 9.455 1.00 84.25 117 LEU A C 1
ATOM 884 O O . LEU A 1 117 ? -9.708 17.615 9.908 1.00 84.25 117 LEU A O 1
ATOM 888 N N . GLN A 1 118 ? -7.951 16.255 10.243 1.00 84.81 118 GLN A N 1
ATOM 889 C CA . GLN A 1 118 ? -7.993 16.305 11.711 1.00 84.81 118 GLN A CA 1
ATOM 890 C C . GLN A 1 118 ? -7.705 17.705 12.268 1.00 84.81 118 GLN A C 1
ATOM 892 O O . GLN A 1 118 ? -8.312 18.109 13.257 1.00 84.81 118 GLN A O 1
ATOM 897 N N . ASN A 1 119 ? -6.819 18.461 11.618 1.00 83.50 119 ASN A N 1
ATOM 898 C CA . ASN A 1 119 ? -6.435 19.806 12.047 1.00 83.50 119 ASN A CA 1
ATOM 899 C C . ASN A 1 119 ? -7.453 20.891 11.654 1.00 83.50 119 ASN A C 1
ATOM 901 O O . ASN A 1 119 ? -7.260 22.059 11.986 1.00 83.50 119 ASN A O 1
ATOM 905 N N . GLY A 1 120 ? -8.531 20.534 10.947 1.00 70.19 120 GLY A N 1
ATOM 906 C CA . GLY A 1 120 ? -9.576 21.480 10.549 1.00 70.19 120 GLY A CA 1
ATOM 907 C C . GLY A 1 120 ? -9.137 22.486 9.482 1.00 70.19 120 GLY A C 1
ATOM 908 O O . GLY A 1 120 ? -9.894 23.404 9.165 1.00 70.19 120 GLY A O 1
ATOM 909 N N . THR A 1 121 ? -7.951 22.311 8.895 1.00 63.59 121 THR A N 1
ATOM 910 C CA . THR A 1 121 ? -7.479 23.083 7.744 1.00 63.59 121 THR A CA 1
ATOM 911 C C . THR A 1 121 ? -8.222 22.576 6.510 1.00 63.59 121 THR A C 1
ATOM 913 O O . THR A 1 121 ? -7.683 21.816 5.710 1.00 63.59 121 THR A O 1
ATOM 916 N N . GLN A 1 122 ? -9.505 22.929 6.389 1.00 54.25 122 GLN A N 1
ATOM 917 C CA . GLN A 1 122 ? -10.304 22.601 5.213 1.00 54.25 122 GLN A CA 1
ATOM 918 C C . GLN A 1 122 ? -9.738 23.340 3.998 1.00 54.25 122 GLN A C 1
ATOM 920 O O . GLN A 1 122 ? -10.120 24.466 3.697 1.00 54.25 122 GLN A O 1
ATOM 925 N N . GLY A 1 123 ? -8.824 22.697 3.280 1.00 53.75 123 GLY A N 1
ATOM 926 C CA . GLY A 1 123 ? -8.772 22.877 1.840 1.00 53.75 123 GLY A CA 1
ATOM 927 C C . GLY A 1 123 ? -9.969 22.138 1.249 1.00 53.75 123 GLY A C 1
ATOM 928 O O . GLY A 1 123 ? -10.223 20.996 1.628 1.00 53.75 123 GLY A O 1
ATOM 929 N N . GLU A 1 124 ? -10.683 22.747 0.306 1.00 56.75 124 GLU A N 1
ATOM 930 C CA . GLU A 1 124 ? -11.833 22.172 -0.425 1.00 56.75 124 GLU A CA 1
ATOM 931 C C . GLU A 1 124 ? -11.530 20.839 -1.159 1.00 56.75 124 GLU A C 1
ATOM 933 O O . GLU A 1 124 ? -12.387 20.265 -1.828 1.00 56.75 124 GLU A O 1
ATOM 938 N N . VAL A 1 125 ? -10.306 20.324 -1.036 1.00 61.03 125 VAL A N 1
ATOM 939 C CA . VAL A 1 125 ? -9.754 19.197 -1.785 1.00 61.03 125 VAL A CA 1
ATOM 940 C C . VAL A 1 125 ? -10.275 17.844 -1.272 1.00 61.03 125 VAL A C 1
ATOM 942 O O . VAL A 1 125 ? -10.530 16.951 -2.083 1.00 61.03 125 VAL A O 1
ATOM 945 N N . PHE A 1 126 ? -10.504 17.684 0.042 1.00 67.50 126 PHE A N 1
ATOM 946 C CA . PHE A 1 126 ? -10.907 16.401 0.641 1.00 67.50 126 PHE A CA 1
ATOM 947 C C . PHE A 1 126 ? -11.977 16.518 1.720 1.00 67.50 126 PHE A C 1
ATOM 949 O O . PHE A 1 126 ? -11.803 17.212 2.720 1.00 67.50 126 PHE A O 1
ATOM 956 N N . ASN A 1 127 ? -13.045 15.734 1.569 1.00 80.38 127 ASN A N 1
ATOM 957 C CA . ASN A 1 127 ? -13.984 15.466 2.655 1.00 80.38 127 ASN A CA 1
ATOM 958 C C . ASN A 1 127 ? -13.650 14.136 3.362 1.00 80.38 127 ASN A C 1
ATOM 960 O O . ASN A 1 127 ? -12.835 13.337 2.897 1.00 80.38 127 ASN A O 1
ATOM 964 N N . GLN A 1 128 ? -14.313 13.869 4.491 1.00 84.06 128 GLN A N 1
ATOM 965 C CA . GLN A 1 128 ? -14.102 12.644 5.270 1.00 84.06 128 GLN A CA 1
ATOM 966 C C . GLN A 1 128 ? -14.358 11.356 4.461 1.00 84.06 128 GLN A C 1
ATOM 968 O O . GLN A 1 128 ? -13.688 10.348 4.679 1.00 84.06 128 GLN A O 1
ATOM 973 N N . THR A 1 129 ? -15.303 11.370 3.519 1.00 88.06 129 THR A N 1
ATOM 974 C CA . THR A 1 129 ? -15.613 10.211 2.666 1.00 88.06 129 THR A CA 1
ATOM 975 C C . THR A 1 129 ? -14.463 9.897 1.713 1.00 88.06 129 THR A C 1
ATOM 977 O O . THR A 1 129 ? -14.085 8.733 1.581 1.00 88.06 129 THR A O 1
ATOM 980 N N . ASP A 1 130 ? -13.864 10.924 1.109 1.00 87.62 130 ASP A N 1
ATOM 981 C CA . ASP A 1 130 ? -12.721 10.780 0.205 1.00 87.62 130 ASP A CA 1
ATOM 982 C C . ASP A 1 130 ? -11.513 10.169 0.939 1.00 87.62 130 ASP A C 1
ATOM 984 O O . ASP A 1 130 ? -10.839 9.288 0.404 1.00 87.62 130 ASP A O 1
ATOM 988 N N . ILE A 1 131 ? -11.280 10.567 2.198 1.00 88.25 131 ILE A N 1
ATOM 989 C CA . ILE A 1 131 ? -10.227 9.986 3.047 1.00 88.25 131 ILE A CA 1
ATOM 990 C C . ILE A 1 131 ? -10.497 8.515 3.353 1.00 88.25 131 ILE A C 1
ATOM 992 O O . ILE A 1 131 ? -9.592 7.691 3.229 1.00 88.25 131 ILE A O 1
ATOM 996 N N . LYS A 1 132 ? -11.732 8.154 3.718 1.00 91.69 132 LYS A N 1
ATOM 997 C CA . LYS A 1 132 ? -12.092 6.752 3.988 1.00 91.69 132 LYS A CA 1
ATOM 998 C C . LYS A 1 132 ? -11.863 5.869 2.770 1.00 91.69 132 LYS A C 1
ATOM 1000 O O . LYS A 1 132 ? -11.302 4.780 2.884 1.00 91.69 132 LYS A O 1
ATOM 1005 N N . GLU A 1 133 ? -12.277 6.350 1.606 1.00 92.88 133 GLU A N 1
ATOM 1006 C CA . GLU A 1 133 ? -12.125 5.619 0.356 1.00 92.88 133 GLU A CA 1
ATOM 1007 C C . GLU A 1 133 ? -10.649 5.490 -0.048 1.00 92.88 133 GLU A C 1
ATOM 1009 O O . GLU A 1 133 ? -10.179 4.396 -0.361 1.00 92.88 133 GLU A O 1
ATOM 1014 N N . PHE A 1 134 ? -9.887 6.582 -0.003 1.00 93.06 134 PHE A N 1
ATOM 1015 C CA . PHE A 1 134 ? -8.489 6.570 -0.421 1.00 93.06 134 PHE A CA 1
ATOM 1016 C C . PHE A 1 134 ? -7.561 5.919 0.613 1.00 93.06 134 PHE A C 1
ATOM 1018 O O . PHE A 1 134 ? -6.858 4.957 0.308 1.00 93.06 134 PHE A O 1
ATOM 1025 N N . ALA A 1 135 ? -7.534 6.444 1.836 1.00 94.88 135 ALA A N 1
ATOM 1026 C CA . ALA A 1 135 ? -6.538 6.074 2.831 1.00 94.88 135 ALA A CA 1
ATOM 1027 C C . ALA A 1 135 ? -6.878 4.755 3.535 1.00 94.88 135 ALA A C 1
ATOM 1029 O O . ALA A 1 135 ? -5.988 3.944 3.780 1.00 94.88 135 ALA A O 1
ATOM 1030 N N . TYR A 1 136 ? -8.149 4.515 3.864 1.00 96.31 136 TYR A N 1
ATOM 1031 C CA . TYR A 1 136 ? -8.515 3.345 4.671 1.00 96.31 136 TYR A CA 1
ATOM 1032 C C . TYR A 1 136 ? -8.794 2.124 3.802 1.00 96.31 136 TYR A C 1
ATOM 1034 O O . TYR A 1 136 ? -8.269 1.048 4.081 1.00 96.31 136 TYR A O 1
ATOM 1042 N N . LYS A 1 137 ? -9.569 2.286 2.726 1.00 96.31 137 LYS A N 1
ATOM 1043 C CA . LYS A 1 137 ? -9.900 1.175 1.828 1.00 96.31 137 LYS A CA 1
ATOM 1044 C C . LYS A 1 137 ? -8.800 0.899 0.812 1.00 96.31 137 LYS A C 1
ATOM 1046 O O . LYS A 1 137 ? -8.170 -0.150 0.896 1.00 96.31 137 LYS A O 1
ATOM 1051 N N . LYS A 1 138 ? -8.516 1.831 -0.104 1.00 96.06 138 LYS A N 1
ATOM 1052 C CA . LYS A 1 138 ? -7.539 1.583 -1.181 1.00 96.06 138 LYS A CA 1
ATOM 1053 C C . LYS A 1 138 ? -6.125 1.384 -0.641 1.00 96.06 138 LYS A C 1
ATOM 1055 O O . LYS A 1 138 ? -5.474 0.390 -0.942 1.00 96.06 138 LYS A O 1
ATOM 1060 N N . PHE A 1 139 ? -5.638 2.305 0.183 1.00 97.38 139 PHE A N 1
ATOM 1061 C CA . PHE A 1 139 ? -4.311 2.157 0.771 1.00 97.38 139 PHE A CA 1
ATOM 1062 C C . PHE A 1 139 ? -4.297 1.101 1.883 1.00 97.38 139 PHE A C 1
ATOM 1064 O O . PHE A 1 139 ? -3.601 0.094 1.768 1.00 97.38 139 PHE A O 1
ATOM 1071 N N . GLY A 1 140 ? -5.097 1.298 2.932 1.00 97.50 140 GLY A N 1
ATOM 1072 C CA . GLY A 1 140 ? -5.085 0.444 4.117 1.00 97.50 140 GLY A CA 1
ATOM 1073 C C . GLY A 1 140 ? -5.491 -1.010 3.871 1.00 97.50 140 GLY A C 1
ATOM 1074 O O . GLY A 1 140 ? -4.835 -1.907 4.389 1.00 97.50 140 GLY A O 1
ATOM 1075 N N . CYS A 1 141 ? -6.528 -1.269 3.071 1.00 97.25 141 CYS A N 1
ATOM 1076 C CA . CYS A 1 141 ? -7.024 -2.628 2.833 1.00 97.25 141 CYS A CA 1
ATOM 1077 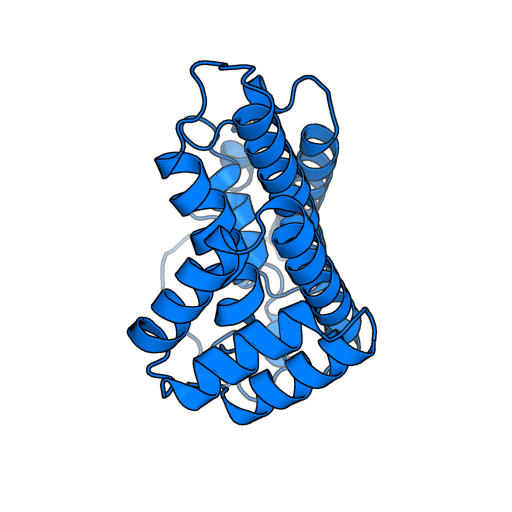C C . CYS A 1 141 ? -6.471 -3.220 1.532 1.00 97.25 141 CYS A C 1
ATOM 1079 O O . CYS A 1 141 ? -5.801 -4.252 1.575 1.00 97.25 141 CYS A O 1
ATOM 1081 N N . ASP A 1 142 ? -6.713 -2.581 0.38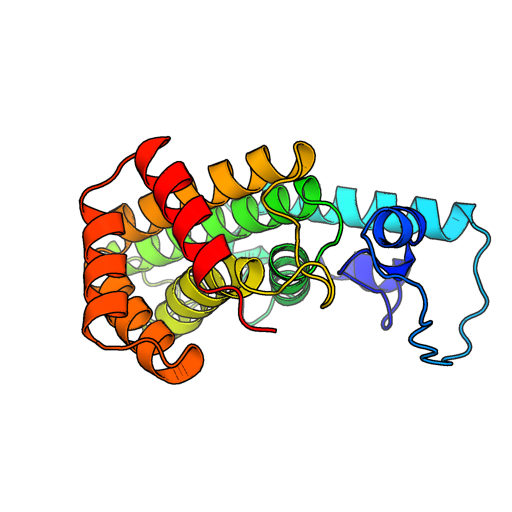3 1.00 96.00 142 ASP A N 1
ATOM 1082 C CA . ASP A 1 142 ? -6.372 -3.175 -0.916 1.00 96.00 142 ASP A CA 1
ATOM 1083 C C . ASP A 1 142 ? -4.861 -3.346 -1.076 1.00 96.00 142 ASP A C 1
ATOM 1085 O O . ASP A 1 142 ? -4.384 -4.442 -1.374 1.00 96.00 142 ASP A O 1
ATOM 1089 N N . ILE A 1 143 ? -4.097 -2.280 -0.836 1.00 96.56 143 ILE A N 1
ATOM 1090 C CA . ILE A 1 143 ? -2.649 -2.283 -1.042 1.00 96.56 143 ILE A CA 1
ATOM 1091 C C . ILE A 1 143 ? -1.933 -3.016 0.089 1.00 96.56 143 ILE A C 1
ATOM 1093 O O . ILE A 1 143 ? -1.170 -3.944 -0.181 1.00 96.56 143 ILE A O 1
ATOM 1097 N N . LEU A 1 144 ? -2.146 -2.620 1.346 1.00 96.88 144 LEU A N 1
ATOM 1098 C CA . LEU A 1 144 ? -1.341 -3.151 2.450 1.00 96.88 144 LEU A CA 1
ATOM 1099 C C . LEU A 1 144 ? -1.720 -4.586 2.841 1.00 96.88 144 LEU A C 1
ATOM 1101 O O . LEU A 1 144 ? -0.866 -5.302 3.363 1.00 96.88 144 LEU A O 1
ATOM 1105 N N . ILE A 1 145 ? -2.961 -5.024 2.596 1.00 95.19 145 ILE A N 1
ATOM 1106 C CA . ILE A 1 145 ? -3.435 -6.355 3.007 1.00 95.19 145 ILE A CA 1
ATOM 1107 C C . ILE A 1 145 ? -3.748 -7.232 1.794 1.00 95.19 145 ILE A C 1
ATOM 1109 O O . ILE A 1 145 ? -3.121 -8.275 1.601 1.00 95.19 145 ILE A O 1
ATOM 1113 N N . PHE A 1 146 ? -4.713 -6.838 0.963 1.00 93.81 146 PHE A N 1
ATOM 1114 C CA . PHE A 1 146 ? -5.297 -7.744 -0.030 1.00 93.81 146 PHE A CA 1
ATOM 1115 C C . PHE A 1 146 ? -4.329 -8.068 -1.169 1.00 93.81 146 PHE A C 1
ATOM 1117 O O . PHE A 1 146 ? -4.269 -9.218 -1.602 1.00 93.81 146 PHE A O 1
ATOM 1124 N N . SER A 1 147 ? -3.493 -7.115 -1.587 1.00 92.00 147 SER A N 1
ATOM 1125 C CA . SER A 1 147 ? -2.486 -7.330 -2.635 1.00 92.00 147 SER A CA 1
ATOM 1126 C C . SER A 1 147 ? -1.452 -8.414 -2.287 1.00 92.00 147 SER A C 1
ATOM 1128 O O . SER A 1 147 ? -0.889 -9.046 -3.183 1.00 92.00 147 SER A O 1
ATOM 1130 N N . LEU A 1 148 ? -1.215 -8.664 -0.993 1.00 91.12 148 LEU A N 1
ATOM 1131 C CA . LEU A 1 148 ? -0.247 -9.654 -0.498 1.00 91.12 148 LEU A CA 1
ATOM 1132 C C . LEU A 1 148 ? -0.857 -11.043 -0.269 1.00 91.12 148 LEU A C 1
ATOM 1134 O O . LEU A 1 148 ? -0.121 -12.033 -0.136 1.00 91.12 148 LEU A O 1
ATOM 1138 N N . LEU A 1 149 ? -2.190 -11.110 -0.237 1.00 90.56 149 LEU A N 1
ATOM 1139 C CA . LEU A 1 149 ? -2.964 -12.348 -0.176 1.00 90.56 149 LEU A CA 1
ATOM 1140 C C . LEU A 1 149 ? -3.137 -13.002 -1.548 1.00 90.56 149 LEU A C 1
ATOM 1142 O O . LEU A 1 149 ? -3.440 -14.194 -1.594 1.00 90.56 149 LEU A O 1
ATOM 1146 N N . VAL A 1 150 ? -2.907 -12.258 -2.635 1.00 87.25 150 VAL A N 1
ATOM 1147 C CA . VAL A 1 150 ? -2.853 -12.815 -3.991 1.00 87.25 150 VAL A CA 1
ATOM 1148 C C . VAL A 1 150 ? -1.686 -13.789 -4.075 1.00 87.25 150 VAL A C 1
ATOM 1150 O O . VAL A 1 150 ? -0.558 -13.472 -3.670 1.00 87.25 150 VAL A O 1
ATOM 1153 N N . LYS A 1 151 ? -1.936 -14.993 -4.588 1.00 83.19 151 LYS A N 1
ATOM 1154 C CA . LYS A 1 151 ? -0.875 -15.990 -4.675 1.00 83.19 151 LYS A CA 1
ATOM 1155 C C . LYS A 1 151 ? 0.132 -15.668 -5.785 1.00 83.19 151 LYS A C 1
ATOM 1157 O O . LYS A 1 151 ? -0.241 -15.057 -6.789 1.00 83.19 151 LYS A O 1
ATOM 1162 N N . PRO A 1 152 ? 1.402 -16.100 -5.654 1.00 82.00 152 PRO A N 1
ATOM 1163 C CA . PRO A 1 152 ? 2.413 -15.888 -6.690 1.00 82.00 152 PRO A CA 1
ATOM 1164 C C . PRO A 1 152 ? 2.018 -16.440 -8.062 1.00 82.00 152 PRO A C 1
ATOM 1166 O O . PRO A 1 152 ? 2.284 -15.802 -9.077 1.00 82.00 152 PRO A O 1
ATOM 1169 N N . GLU A 1 153 ? 1.327 -17.581 -8.101 1.00 79.38 153 GLU A N 1
ATOM 1170 C CA . GLU A 1 153 ? 0.790 -18.169 -9.335 1.00 79.38 153 GLU A CA 1
ATOM 1171 C C . GLU A 1 153 ? -0.273 -17.305 -10.035 1.00 79.38 153 GLU A C 1
ATOM 1173 O O . GLU A 1 153 ? -0.487 -17.462 -11.235 1.00 79.38 153 GLU A O 1
ATOM 1178 N N . SER A 1 154 ? -0.896 -16.380 -9.304 1.00 78.12 154 SER A N 1
ATOM 1179 C CA . SER A 1 154 ? -1.938 -15.461 -9.775 1.00 78.12 154 SER A CA 1
ATOM 1180 C C . SER A 1 154 ? -1.405 -14.030 -9.972 1.00 78.12 154 SER A C 1
ATOM 1182 O O . SER A 1 154 ? -2.184 -13.085 -10.070 1.00 78.12 154 SER A O 1
ATOM 1184 N N . GLY A 1 155 ? -0.076 -13.846 -10.020 1.00 75.00 155 GLY A N 1
ATOM 1185 C CA . GLY A 1 155 ? 0.577 -12.534 -10.178 1.00 75.00 155 GLY A CA 1
ATOM 1186 C C . GLY A 1 155 ? 0.860 -11.792 -8.863 1.00 75.00 155 GLY A C 1
ATOM 1187 O O . GLY A 1 155 ? 1.240 -10.617 -8.866 1.00 75.00 155 GLY A O 1
ATOM 1188 N N . GLY A 1 156 ? 0.683 -12.460 -7.722 1.00 82.62 156 GLY A N 1
ATOM 1189 C CA . GLY A 1 156 ? 1.075 -11.952 -6.411 1.00 82.62 156 GLY A CA 1
ATOM 1190 C C . GLY A 1 156 ? 2.589 -11.989 -6.181 1.00 82.62 156 GLY A C 1
ATOM 1191 O O . GLY A 1 156 ? 3.346 -12.628 -6.907 1.00 82.62 156 GLY A O 1
ATOM 1192 N N . ILE A 1 157 ? 3.049 -11.322 -5.125 1.00 84.19 157 ILE A N 1
ATOM 1193 C CA . ILE A 1 157 ? 4.454 -11.390 -4.703 1.00 84.19 157 ILE A CA 1
ATOM 1194 C C . ILE A 1 157 ? 4.672 -12.607 -3.804 1.00 84.19 157 ILE A C 1
ATOM 1196 O O . ILE A 1 157 ? 3.887 -12.847 -2.887 1.00 84.19 157 ILE A O 1
ATOM 1200 N N . ASP A 1 158 ? 5.762 -13.360 -3.983 1.00 85.62 158 ASP A N 1
ATOM 1201 C CA . ASP A 1 158 ? 6.141 -14.379 -3.000 1.00 85.62 158 ASP A CA 1
ATOM 1202 C C . ASP A 1 158 ? 6.788 -13.737 -1.764 1.00 85.62 158 ASP A C 1
ATOM 1204 O O . ASP A 1 158 ? 7.975 -13.436 -1.740 1.00 85.62 158 ASP A O 1
ATOM 1208 N N . ILE A 1 159 ? 6.019 -13.580 -0.684 1.00 84.44 159 ILE A N 1
ATOM 1209 C CA . ILE A 1 159 ? 6.496 -13.028 0.597 1.00 84.44 159 ILE A CA 1
ATOM 1210 C C . ILE A 1 159 ? 7.534 -13.912 1.316 1.00 84.44 159 ILE A C 1
ATOM 1212 O O . ILE A 1 159 ? 8.028 -13.551 2.391 1.00 84.44 159 ILE A O 1
ATOM 1216 N N . ARG A 1 160 ? 7.849 -15.096 0.776 1.00 83.69 160 ARG A N 1
ATOM 1217 C CA . ARG A 1 160 ? 8.965 -15.934 1.236 1.00 83.69 160 ARG A CA 1
ATOM 1218 C C . ARG A 1 160 ? 10.282 -15.542 0.576 1.00 83.69 160 ARG A C 1
ATOM 1220 O O . ARG A 1 160 ? 11.322 -15.792 1.182 1.00 83.69 160 ARG A O 1
ATOM 1227 N N . ASP A 1 161 ? 10.225 -14.941 -0.609 1.00 84.69 161 ASP A N 1
ATOM 1228 C CA . ASP A 1 161 ? 11.402 -14.540 -1.364 1.00 84.69 161 ASP A CA 1
ATOM 1229 C C . ASP A 1 161 ? 12.175 -13.416 -0.659 1.00 84.69 161 ASP A C 1
ATOM 1231 O O . ASP A 1 161 ? 11.596 -12.518 -0.038 1.00 84.69 161 ASP A O 1
ATOM 1235 N N . ALA A 1 162 ? 13.503 -13.464 -0.771 1.00 80.69 162 ALA A N 1
ATOM 1236 C CA . ALA A 1 162 ? 14.402 -12.534 -0.104 1.00 80.69 162 ALA A CA 1
ATOM 1237 C C . ALA A 1 162 ? 14.189 -11.083 -0.564 1.00 80.69 162 ALA A C 1
ATOM 1239 O O . ALA A 1 162 ? 14.226 -10.176 0.274 1.00 80.69 162 ALA A O 1
ATOM 1240 N N . ALA A 1 163 ? 13.897 -10.853 -1.851 1.00 78.69 163 ALA A N 1
ATOM 1241 C CA . ALA A 1 163 ? 13.645 -9.507 -2.369 1.00 78.69 163 ALA A CA 1
ATOM 1242 C C . ALA A 1 163 ? 12.355 -8.906 -1.777 1.00 78.69 163 ALA A C 1
ATOM 1244 O O . ALA A 1 163 ? 12.264 -7.698 -1.533 1.00 78.69 163 ALA A O 1
ATOM 1245 N N . SER A 1 164 ? 11.394 -9.765 -1.436 1.00 86.44 164 SER A N 1
ATOM 1246 C CA . SER A 1 164 ? 10.062 -9.397 -0.943 1.00 86.44 164 SER A CA 1
ATOM 1247 C C . SER A 1 164 ? 9.989 -9.185 0.575 1.00 86.44 164 SER A C 1
ATOM 1249 O O . SER A 1 164 ? 9.042 -8.576 1.077 1.00 86.44 164 SER A O 1
ATOM 1251 N N . ILE A 1 165 ? 11.009 -9.605 1.333 1.00 89.19 165 ILE A N 1
ATOM 1252 C CA . ILE A 1 165 ? 11.091 -9.360 2.788 1.00 89.19 165 ILE A CA 1
ATOM 1253 C C . ILE A 1 165 ? 11.108 -7.857 3.097 1.00 89.19 165 ILE A C 1
ATOM 1255 O O . ILE A 1 165 ? 10.539 -7.411 4.102 1.00 89.19 165 ILE A O 1
ATOM 1259 N N . SER A 1 166 ? 11.771 -7.073 2.244 1.00 91.25 166 SER A N 1
ATOM 1260 C CA . SER A 1 166 ? 11.854 -5.620 2.397 1.00 91.25 166 SER A CA 1
ATOM 1261 C C . SER A 1 166 ? 10.485 -4.952 2.216 1.00 91.25 166 SER A C 1
ATOM 1263 O O . SER A 1 166 ? 10.134 -4.074 3.003 1.00 91.25 166 SER A O 1
ATOM 1265 N N . LEU A 1 167 ? 9.686 -5.436 1.260 1.00 93.75 167 LEU A N 1
ATOM 1266 C CA . LEU A 1 167 ? 8.315 -4.994 1.019 1.00 93.75 167 LEU A CA 1
ATOM 1267 C C . LEU A 1 167 ? 7.402 -5.330 2.200 1.00 93.75 167 LEU A C 1
ATOM 1269 O O . LEU A 1 167 ? 6.676 -4.463 2.673 1.00 93.75 167 LEU A O 1
ATOM 1273 N N . LEU A 1 168 ? 7.472 -6.554 2.731 1.00 94.31 168 LEU A N 1
ATOM 1274 C CA . LEU A 1 168 ? 6.648 -6.930 3.884 1.00 94.31 168 LEU A CA 1
ATOM 1275 C C . LEU A 1 168 ? 7.003 -6.115 5.137 1.00 94.31 168 LEU A C 1
ATOM 1277 O O . LEU A 1 168 ? 6.136 -5.802 5.949 1.00 94.31 168 LEU A O 1
ATOM 1281 N N . THR A 1 169 ? 8.280 -5.750 5.289 1.00 94.38 169 THR A N 1
ATOM 1282 C CA . THR A 1 169 ? 8.716 -4.838 6.355 1.00 94.38 169 THR A CA 1
ATOM 1283 C C . THR A 1 169 ? 8.089 -3.456 6.175 1.00 94.38 169 THR A C 1
ATOM 1285 O O . THR A 1 169 ? 7.532 -2.924 7.132 1.00 94.38 169 THR A O 1
ATOM 1288 N N . GLU A 1 170 ? 8.117 -2.912 4.957 1.00 95.69 170 GLU A N 1
ATOM 1289 C CA . GLU A 1 170 ? 7.461 -1.641 4.643 1.00 95.69 170 GLU A CA 1
ATOM 1290 C C . GLU A 1 170 ? 5.970 -1.692 4.974 1.00 95.69 170 GLU A C 1
ATOM 1292 O O . GLU A 1 170 ? 5.484 -0.878 5.747 1.00 95.69 170 GLU A O 1
ATOM 1297 N N . VAL A 1 171 ? 5.266 -2.708 4.481 1.00 96.25 171 VAL A N 1
ATOM 1298 C CA . VAL A 1 171 ? 3.832 -2.900 4.722 1.00 96.25 171 VAL A CA 1
ATOM 1299 C C . VAL A 1 171 ? 3.521 -2.951 6.214 1.00 96.25 171 VAL A C 1
ATOM 1301 O O . VAL A 1 171 ? 2.610 -2.267 6.672 1.00 96.25 171 VAL A O 1
ATOM 1304 N N . SER A 1 172 ? 4.300 -3.708 6.994 1.00 96.62 172 SER A N 1
ATOM 1305 C CA . SER A 1 172 ? 4.097 -3.790 8.443 1.00 96.62 172 SER A CA 1
ATOM 1306 C C . SER A 1 172 ? 4.254 -2.435 9.137 1.00 96.62 172 SER A C 1
ATOM 1308 O O . SER A 1 172 ? 3.467 -2.113 10.026 1.00 96.62 172 SER A O 1
ATOM 1310 N N . ASN A 1 173 ? 5.218 -1.620 8.699 1.00 96.25 173 ASN A N 1
ATOM 1311 C CA . ASN A 1 173 ? 5.412 -0.276 9.232 1.00 96.25 173 ASN A CA 1
ATOM 1312 C C . ASN A 1 173 ? 4.247 0.633 8.831 1.00 96.25 173 ASN A C 1
ATOM 1314 O O . ASN A 1 173 ? 3.705 1.326 9.681 1.00 96.25 173 ASN A O 1
ATOM 1318 N N . GLN A 1 174 ? 3.814 0.578 7.570 1.00 97.44 174 GLN A N 1
ATOM 1319 C CA . GLN A 1 174 ? 2.756 1.447 7.065 1.00 97.44 174 GLN A CA 1
ATOM 1320 C C . GLN A 1 174 ? 1.375 1.123 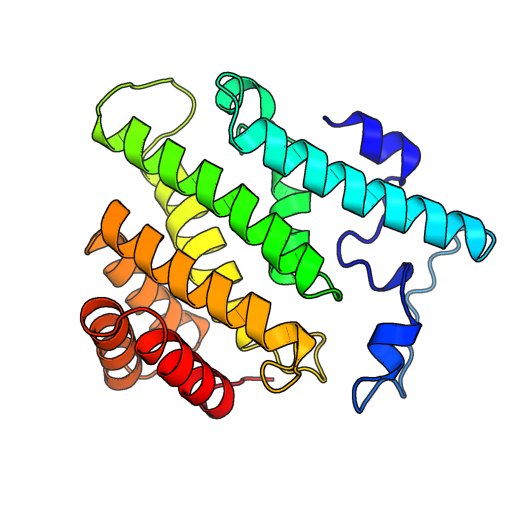7.642 1.00 97.44 174 GLN A C 1
ATOM 1322 O O . GLN A 1 174 ? 0.613 2.043 7.927 1.00 97.44 174 GLN A O 1
ATOM 1327 N N . ILE A 1 175 ? 1.063 -0.151 7.905 1.00 97.50 175 ILE A N 1
ATOM 1328 C CA . ILE A 1 175 ? -0.146 -0.530 8.658 1.00 97.50 175 ILE A CA 1
ATOM 1329 C C . ILE A 1 175 ? -0.121 0.121 10.042 1.00 97.50 175 ILE A C 1
ATOM 1331 O O . ILE A 1 175 ? -1.143 0.635 10.499 1.00 97.50 175 ILE A O 1
ATOM 1335 N N . LYS A 1 176 ? 1.045 0.115 10.703 1.00 96.44 176 LYS A N 1
ATOM 1336 C CA . LYS A 1 176 ? 1.197 0.716 12.025 1.00 96.44 176 LYS A CA 1
ATOM 1337 C C . LYS A 1 176 ? 1.061 2.232 11.972 1.00 96.44 176 LYS A C 1
ATOM 1339 O O . LYS A 1 176 ? 0.254 2.775 12.712 1.00 96.44 176 LYS A O 1
ATOM 1344 N N . THR A 1 177 ? 1.756 2.895 11.052 1.00 96.50 177 THR A N 1
ATOM 1345 C CA . THR A 1 177 ? 1.656 4.346 10.850 1.00 96.50 177 THR A CA 1
ATOM 1346 C C . THR A 1 177 ? 0.225 4.780 10.538 1.00 96.50 177 THR A C 1
ATOM 1348 O O . THR A 1 177 ? -0.257 5.759 11.109 1.00 96.50 177 THR A O 1
ATOM 1351 N N . LEU A 1 178 ? -0.488 4.031 9.691 1.00 97.06 178 LEU A N 1
ATOM 1352 C CA . LEU A 1 178 ? -1.890 4.304 9.389 1.00 97.06 178 LEU A CA 1
ATOM 1353 C C . LEU A 1 178 ? -2.774 4.137 10.625 1.00 97.06 178 LEU A C 1
ATOM 1355 O O . LEU A 1 178 ? -3.598 5.006 10.890 1.00 97.06 178 LEU A O 1
ATOM 1359 N N . TYR A 1 179 ? -2.591 3.068 11.401 1.00 97.06 179 TYR A N 1
ATOM 1360 C CA . TYR A 1 179 ? -3.324 2.881 12.653 1.00 97.06 179 TYR A CA 1
ATOM 1361 C C . TYR A 1 179 ? -3.023 3.981 13.677 1.00 97.06 179 TYR A C 1
ATOM 1363 O O . TYR A 1 179 ? -3.952 4.521 14.266 1.00 97.06 179 TYR A O 1
ATOM 1371 N N . ASP A 1 180 ? -1.760 4.355 13.864 1.00 95.25 180 ASP A N 1
ATOM 1372 C CA . ASP A 1 180 ? -1.373 5.386 14.830 1.00 95.25 180 ASP A CA 1
ATOM 1373 C C . ASP A 1 180 ? -1.944 6.766 14.444 1.00 95.25 180 ASP A C 1
ATOM 1375 O O . ASP A 1 180 ? -2.216 7.589 15.315 1.00 95.25 180 ASP A O 1
ATOM 1379 N N . THR A 1 181 ? -2.187 6.998 13.148 1.00 94.56 181 THR A N 1
ATOM 1380 C CA . THR A 1 181 ? -2.738 8.255 12.612 1.00 94.56 181 THR A CA 1
ATOM 1381 C C . THR A 1 181 ? -4.274 8.269 12.566 1.00 94.56 181 THR A C 1
ATOM 1383 O O . THR A 1 181 ? -4.907 9.264 12.914 1.00 94.56 181 THR A O 1
ATOM 1386 N N . ALA A 1 182 ? -4.898 7.174 12.122 1.00 94.38 182 ALA A N 1
ATOM 1387 C CA . ALA A 1 182 ? -6.345 7.066 11.898 1.00 94.38 182 ALA A CA 1
ATOM 1388 C C . ALA A 1 182 ? -7.114 6.438 13.075 1.00 94.38 182 ALA A C 1
ATOM 1390 O O . ALA A 1 182 ? -8.334 6.576 13.183 1.00 94.38 182 ALA A O 1
ATOM 1391 N N . GLY A 1 183 ? -6.420 5.719 13.952 1.00 94.50 183 GLY A N 1
ATOM 1392 C CA . GLY A 1 183 ? -6.982 5.068 15.126 1.00 94.50 183 GLY A CA 1
ATOM 1393 C C . GLY A 1 183 ? -8.027 3.996 14.808 1.00 94.50 183 GLY A C 1
ATOM 1394 O O . GLY A 1 183 ? -7.922 3.224 13.851 1.00 94.50 183 GLY A O 1
ATOM 1395 N N . GLN A 1 184 ? -9.054 3.937 15.658 1.00 95.69 184 GLN A N 1
ATOM 1396 C CA . GLN A 1 184 ? -10.092 2.899 15.624 1.00 95.69 184 GLN A CA 1
ATOM 1397 C C . GLN A 1 184 ? -10.978 2.951 14.374 1.00 95.69 184 GLN A C 1
ATOM 1399 O O . GLN A 1 184 ? -11.547 1.931 13.987 1.00 95.69 184 GLN A O 1
ATOM 1404 N N . GLU A 1 185 ? -11.083 4.106 13.716 1.00 94.88 185 GLU A N 1
ATOM 1405 C CA . GLU A 1 185 ? -11.893 4.241 12.503 1.00 94.88 185 GLU A CA 1
ATOM 1406 C C . GLU A 1 185 ? -11.343 3.372 11.363 1.00 94.88 185 GLU A C 1
ATOM 1408 O O . GLU A 1 185 ? -12.104 2.655 10.708 1.00 94.88 185 GLU A O 1
ATOM 1413 N N . TYR A 1 186 ? -10.017 3.348 11.193 1.00 97.00 186 TYR A N 1
ATOM 1414 C CA . TYR A 1 186 ? -9.362 2.458 10.238 1.00 97.00 186 TYR A CA 1
ATOM 1415 C C . TYR A 1 186 ? -9.586 0.980 10.588 1.00 97.00 186 TYR A C 1
ATOM 1417 O O . TYR A 1 186 ? -9.931 0.193 9.708 1.00 97.00 186 TYR A O 1
ATOM 1425 N N . LEU A 1 187 ? -9.456 0.595 11.864 1.00 97.94 187 LEU A N 1
ATOM 1426 C CA . LEU A 1 187 ? -9.655 -0.801 12.277 1.00 97.94 187 LEU A CA 1
ATOM 1427 C C . LEU A 1 187 ? -11.089 -1.287 12.052 1.00 97.94 187 LEU A C 1
ATOM 1429 O O . LEU A 1 187 ? -11.280 -2.438 11.664 1.00 97.94 187 LEU A O 1
ATOM 1433 N N . SER A 1 188 ? -12.085 -0.422 12.255 1.00 97.75 188 SER A N 1
ATOM 1434 C CA . SER A 1 188 ? -13.491 -0.735 11.978 1.00 97.75 188 SER A CA 1
ATOM 1435 C C . SER A 1 188 ? -13.714 -1.051 10.495 1.00 97.75 188 SER A C 1
ATOM 1437 O O . SER A 1 188 ? -14.309 -2.075 10.151 1.00 97.75 188 SER A O 1
ATOM 1439 N N . ILE A 1 189 ? -13.152 -0.225 9.607 1.00 97.62 189 ILE A N 1
ATOM 1440 C CA . ILE A 1 189 ? -13.212 -0.455 8.157 1.00 97.62 189 ILE A CA 1
ATOM 1441 C C . ILE A 1 189 ? -12.455 -1.725 7.784 1.00 97.62 189 ILE A C 1
ATOM 1443 O O . ILE A 1 189 ? -12.978 -2.544 7.037 1.00 97.62 189 ILE A O 1
ATOM 1447 N N . LEU A 1 190 ? -11.266 -1.942 8.344 1.00 97.75 190 LEU A N 1
ATOM 1448 C CA . LEU A 1 190 ? -10.481 -3.139 8.071 1.00 97.75 190 LEU A CA 1
ATOM 1449 C C . LEU A 1 190 ? -11.213 -4.420 8.497 1.00 97.75 190 LEU A C 1
ATOM 1451 O O . LEU A 1 190 ? -11.230 -5.403 7.755 1.00 97.75 190 LEU A O 1
ATOM 1455 N N . TYR A 1 191 ? -11.859 -4.411 9.663 1.00 98.25 191 TYR A N 1
ATOM 1456 C CA . TYR A 1 191 ? -12.706 -5.511 10.121 1.00 98.25 191 TYR A CA 1
ATOM 1457 C C . TYR A 1 191 ? -13.865 -5.772 9.146 1.00 98.25 191 TYR A C 1
ATOM 1459 O O . TYR A 1 191 ? -14.109 -6.912 8.744 1.00 98.25 191 TYR A O 1
ATOM 1467 N N . GLN A 1 192 ? -14.558 -4.719 8.707 1.00 97.75 192 GLN A N 1
ATOM 1468 C CA . GLN A 1 192 ? -15.651 -4.845 7.745 1.00 97.75 192 GLN A CA 1
ATOM 1469 C C . GLN A 1 192 ? -15.165 -5.380 6.390 1.00 97.75 192 GLN A C 1
ATOM 1471 O O . GLN A 1 192 ? -15.764 -6.298 5.836 1.00 97.75 192 GLN A O 1
ATOM 1476 N N . GLU A 1 193 ? -14.075 -4.847 5.845 1.00 97.19 193 GLU A N 1
ATOM 1477 C CA . GLU A 1 193 ? -13.545 -5.247 4.537 1.00 97.19 193 GLU A CA 1
ATOM 1478 C C . GLU A 1 193 ? -13.009 -6.690 4.571 1.00 97.19 193 GLU A C 1
ATOM 1480 O O . GLU A 1 193 ? -13.255 -7.466 3.649 1.00 97.19 193 GLU A O 1
ATOM 1485 N N . THR A 1 194 ? -12.337 -7.103 5.651 1.00 95.38 194 THR A N 1
ATOM 1486 C CA . THR A 1 194 ? -11.836 -8.485 5.796 1.00 95.38 194 THR A CA 1
ATOM 1487 C C . THR A 1 194 ? -12.969 -9.502 5.958 1.00 95.38 194 THR A C 1
ATOM 1489 O O . THR A 1 194 ? -12.938 -10.564 5.335 1.00 95.38 194 THR A O 1
ATOM 1492 N N . THR A 1 195 ? -14.018 -9.182 6.716 1.00 95.75 195 THR A N 1
ATOM 1493 C CA . THR A 1 195 ? -15.189 -10.068 6.842 1.00 95.75 195 THR A CA 1
ATOM 1494 C C . THR A 1 195 ? -15.994 -10.149 5.545 1.00 95.75 195 THR A C 1
ATOM 1496 O O . THR A 1 195 ? -16.360 -11.241 5.118 1.00 95.75 195 THR A O 1
ATOM 1499 N N . THR A 1 196 ? -16.230 -9.022 4.872 1.00 95.00 196 THR A N 1
ATOM 1500 C CA . THR A 1 196 ? -17.092 -8.972 3.677 1.00 95.00 196 THR A CA 1
ATOM 1501 C C . THR A 1 196 ? -16.396 -9.430 2.399 1.00 95.00 196 THR A C 1
ATOM 1503 O O . THR A 1 196 ? -16.968 -10.216 1.647 1.00 95.00 196 THR A O 1
ATOM 1506 N N . ARG A 1 197 ? -15.165 -8.975 2.135 1.00 93.69 197 ARG A N 1
ATOM 1507 C CA . ARG A 1 197 ? -14.463 -9.258 0.870 1.00 93.69 197 ARG A CA 1
ATOM 1508 C C . ARG A 1 197 ? -13.575 -10.484 0.941 1.00 93.69 197 ARG A C 1
ATOM 1510 O O . ARG A 1 197 ? -13.509 -11.230 -0.032 1.00 93.69 197 ARG A O 1
ATOM 1517 N N . LEU A 1 198 ? -12.906 -10.716 2.073 1.00 90.56 198 LEU A N 1
ATOM 1518 C CA . LEU A 1 198 ? -12.114 -11.936 2.247 1.00 90.56 198 LEU A CA 1
ATOM 1519 C C . LEU A 1 198 ? -12.945 -13.097 2.790 1.00 90.56 198 LEU A C 1
ATOM 1521 O O . LEU A 1 198 ? -12.473 -14.234 2.747 1.00 90.56 198 LEU A O 1
ATOM 1525 N N . GLY A 1 199 ? -14.159 -12.852 3.291 1.00 92.12 199 GLY A N 1
ATOM 1526 C CA . GLY A 1 199 ? -14.982 -13.891 3.908 1.00 92.12 199 GLY A CA 1
ATOM 1527 C C . GLY A 1 199 ? -14.319 -14.497 5.145 1.00 92.12 199 GLY A C 1
ATOM 1528 O O . GLY A 1 199 ? -14.449 -15.699 5.375 1.00 92.12 199 GLY A O 1
ATOM 1529 N N . TRP A 1 200 ? -13.511 -13.717 5.872 1.00 94.25 200 TRP A N 1
ATOM 1530 C CA . TRP A 1 200 ? -12.952 -14.152 7.151 1.00 94.25 200 TRP A CA 1
ATOM 1531 C C . TRP A 1 200 ? -14.061 -14.244 8.196 1.00 94.25 200 TRP A C 1
ATOM 1533 O O . TRP A 1 200 ? -15.003 -13.448 8.181 1.00 94.25 200 TRP A O 1
ATOM 1543 N N . SER A 1 201 ? -13.952 -15.211 9.110 1.00 96.00 201 SER A N 1
ATOM 1544 C CA . SER A 1 201 ? -14.871 -15.261 10.244 1.00 96.00 201 SER A CA 1
ATOM 1545 C C . SER A 1 201 ? -14.679 -14.021 11.133 1.00 96.00 201 SER A C 1
ATOM 1547 O O . SER A 1 201 ? -13.581 -13.449 11.157 1.00 96.00 201 SER A O 1
ATOM 1549 N N . PRO A 1 202 ? -15.716 -13.614 11.889 1.00 96.38 202 PRO A N 1
ATOM 1550 C CA . PRO A 1 202 ? -15.611 -12.534 12.870 1.00 96.38 202 PRO A CA 1
ATOM 1551 C C . PRO A 1 202 ? -14.409 -12.687 13.807 1.00 96.38 202 PRO A C 1
ATOM 1553 O O . PRO A 1 202 ? -13.684 -11.721 14.026 1.00 96.38 202 PRO A O 1
ATOM 1556 N N . ASP A 1 203 ? -14.139 -13.909 14.276 1.00 96.31 203 ASP A N 1
ATOM 1557 C CA . ASP A 1 203 ? -13.032 -14.193 15.195 1.00 96.31 203 ASP A CA 1
ATOM 1558 C C . ASP A 1 203 ? -11.664 -13.906 14.562 1.00 96.31 203 ASP A C 1
ATOM 1560 O O . ASP A 1 203 ? -10.819 -13.258 15.179 1.00 96.31 203 ASP A O 1
ATOM 1564 N N . ILE A 1 204 ? -11.452 -14.328 13.308 1.00 95.12 204 ILE A N 1
ATOM 1565 C CA . ILE A 1 204 ? -10.193 -14.093 12.584 1.00 95.12 204 ILE A CA 1
ATOM 1566 C C . ILE A 1 204 ? -10.009 -12.597 12.324 1.00 95.12 204 ILE A C 1
ATOM 1568 O O . ILE A 1 204 ? -8.934 -12.049 12.566 1.00 95.12 204 ILE A O 1
ATOM 1572 N N . ALA A 1 205 ? -11.057 -11.913 11.856 1.00 96.62 205 ALA A N 1
ATOM 1573 C CA . ALA A 1 205 ? -11.004 -10.478 11.592 1.00 96.62 205 ALA A CA 1
ATOM 1574 C C . ALA A 1 205 ? -10.769 -9.664 12.877 1.00 96.62 205 ALA A C 1
ATOM 1576 O O . ALA A 1 205 ? -10.005 -8.695 12.874 1.00 96.62 205 ALA A O 1
ATOM 1577 N N . GLN A 1 206 ? -11.377 -10.070 13.993 1.00 97.38 206 GLN A N 1
ATOM 1578 C CA . GLN A 1 206 ? -11.173 -9.446 15.297 1.00 97.38 206 GLN A CA 1
ATOM 1579 C C . GLN A 1 206 ? -9.758 -9.699 15.825 1.00 97.38 206 GLN A C 1
ATOM 1581 O O . GLN A 1 206 ? -9.095 -8.766 16.277 1.00 97.38 206 GLN A O 1
ATOM 1586 N N . GLN A 1 207 ? -9.262 -10.934 15.740 1.00 97.25 207 GLN A N 1
ATOM 1587 C CA . GLN A 1 207 ? -7.886 -11.247 16.115 1.00 97.25 207 GLN A CA 1
ATOM 1588 C C . GLN A 1 207 ? -6.906 -10.429 15.271 1.00 97.25 207 GLN A C 1
ATOM 1590 O O . GLN A 1 207 ? -5.954 -9.860 15.803 1.00 97.25 207 GLN A O 1
ATOM 1595 N N . PHE A 1 208 ? -7.160 -10.303 13.970 1.00 97.25 208 PHE A N 1
ATOM 1596 C CA . PHE A 1 208 ? -6.322 -9.530 13.068 1.00 97.25 208 PHE A CA 1
ATOM 1597 C C . PHE A 1 208 ? -6.203 -8.061 13.472 1.00 97.25 208 PHE A C 1
ATOM 1599 O O . PHE A 1 208 ? -5.086 -7.557 13.620 1.00 97.25 208 PHE A O 1
ATOM 1606 N N . THR A 1 209 ? -7.327 -7.387 13.719 1.00 97.69 209 THR A N 1
ATOM 1607 C CA . THR A 1 209 ? -7.307 -5.987 14.162 1.00 97.69 209 THR A CA 1
ATOM 1608 C C . THR A 1 209 ? -6.664 -5.834 15.541 1.00 97.69 209 THR A C 1
ATOM 1610 O O . THR A 1 209 ? -5.888 -4.902 15.743 1.00 97.69 209 THR A O 1
ATOM 1613 N N . GLN A 1 210 ? -6.869 -6.778 16.467 1.00 97.56 210 GLN A N 1
ATOM 1614 C CA . GLN A 1 210 ? -6.198 -6.774 17.774 1.00 97.56 210 GLN A CA 1
ATOM 1615 C C . GLN A 1 210 ? -4.673 -6.904 17.664 1.00 97.56 210 GLN A C 1
ATOM 1617 O O . GLN A 1 210 ? -3.943 -6.187 18.352 1.00 97.56 210 GLN A O 1
ATOM 1622 N N . GLN A 1 211 ? -4.171 -7.777 16.789 1.00 97.88 211 GLN A N 1
ATOM 1623 C CA . GLN A 1 211 ? -2.728 -7.951 16.598 1.00 97.88 211 GLN A CA 1
ATOM 1624 C C . GLN A 1 211 ? -2.072 -6.698 15.994 1.00 97.88 211 GLN A C 1
ATOM 1626 O O . GLN A 1 211 ? -0.941 -6.378 16.355 1.00 97.88 211 GLN A O 1
ATOM 1631 N N . ILE A 1 212 ? -2.778 -5.930 15.154 1.00 97.12 212 ILE A N 1
ATOM 1632 C CA . ILE A 1 212 ? -2.299 -4.619 14.666 1.00 97.12 212 ILE A CA 1
ATOM 1633 C C . ILE A 1 212 ? -2.119 -3.621 15.822 1.00 97.12 212 ILE A C 1
ATOM 1635 O O . ILE A 1 212 ? -1.159 -2.842 15.840 1.00 97.12 212 ILE A O 1
ATOM 1639 N N . VAL A 1 213 ? -3.014 -3.651 16.812 1.00 97.19 213 VAL A N 1
ATOM 1640 C CA . VAL A 1 213 ? -2.908 -2.795 18.002 1.00 97.19 213 VAL A CA 1
ATOM 1641 C C . VAL A 1 213 ? -1.707 -3.203 18.859 1.00 97.19 213 VAL A C 1
ATOM 1643 O O . VAL A 1 213 ? -0.914 -2.344 19.245 1.00 97.19 213 VAL A O 1
ATOM 1646 N N . GLN A 1 214 ? -1.564 -4.501 19.138 1.00 96.56 214 GLN A N 1
ATOM 1647 C CA . GLN A 1 214 ? -0.631 -5.026 20.142 1.00 96.56 214 GLN A CA 1
ATOM 1648 C C . GLN A 1 214 ? 0.811 -5.167 19.644 1.00 96.56 214 GLN A C 1
ATOM 1650 O O . GLN A 1 214 ? 1.751 -4.905 20.395 1.00 96.56 214 GLN A O 1
ATOM 1655 N N . LEU A 1 215 ? 1.003 -5.605 18.399 1.00 95.94 215 LEU A N 1
ATOM 1656 C CA . LEU A 1 215 ? 2.326 -5.936 17.879 1.00 95.94 215 LEU A CA 1
ATOM 1657 C C . LEU A 1 215 ? 3.044 -4.708 17.311 1.00 95.94 215 LEU A C 1
ATOM 1659 O O . LEU A 1 215 ? 2.425 -3.749 16.847 1.00 95.94 215 LEU A O 1
ATOM 1663 N N . GLN A 1 216 ? 4.379 -4.765 17.315 1.00 90.06 216 GLN A N 1
ATOM 1664 C CA . GLN A 1 216 ? 5.244 -3.699 16.803 1.00 90.06 216 GLN A CA 1
ATOM 1665 C C . GLN A 1 216 ? 6.360 -4.244 15.910 1.00 90.06 216 GLN A C 1
ATOM 1667 O O . GLN A 1 216 ? 6.884 -5.342 16.135 1.00 90.06 216 GLN A O 1
ATOM 1672 N N . GLY A 1 217 ? 6.741 -3.455 14.900 1.00 86.69 217 GLY A N 1
ATOM 1673 C CA . GLY A 1 217 ? 7.889 -3.694 14.022 1.00 86.69 217 GLY A CA 1
ATOM 1674 C C . GLY A 1 217 ? 8.027 -5.152 13.572 1.00 86.69 217 GLY A C 1
ATOM 1675 O O . GLY A 1 217 ? 7.203 -5.691 12.833 1.00 86.69 217 GLY A O 1
ATOM 1676 N N . ARG A 1 218 ? 9.080 -5.829 14.049 1.00 91.56 218 ARG A N 1
ATOM 1677 C CA . ARG A 1 218 ? 9.388 -7.214 13.658 1.00 91.56 218 ARG A CA 1
ATOM 1678 C C . ARG A 1 218 ? 8.290 -8.214 14.033 1.00 91.56 218 ARG A C 1
ATOM 1680 O O . ARG A 1 218 ? 8.104 -9.174 13.290 1.00 91.56 218 ARG A O 1
ATOM 1687 N N . GLN A 1 219 ? 7.593 -8.024 15.153 1.00 95.94 219 GLN A N 1
ATOM 1688 C CA . GLN A 1 219 ? 6.545 -8.950 15.593 1.00 95.94 219 GLN A CA 1
ATOM 1689 C C . GLN A 1 219 ? 5.335 -8.883 14.664 1.00 95.94 219 GLN A C 1
ATOM 1691 O O . GLN A 1 219 ? 4.888 -9.921 14.180 1.00 95.94 219 GLN A O 1
ATOM 1696 N N . LEU A 1 220 ? 4.881 -7.667 14.340 1.00 95.94 220 LEU A N 1
ATOM 1697 C CA . LEU A 1 220 ? 3.778 -7.456 13.405 1.00 95.94 220 LEU A CA 1
ATOM 1698 C C . LEU A 1 220 ? 4.127 -8.026 12.028 1.00 95.94 220 LEU A C 1
ATOM 1700 O O . LEU A 1 220 ? 3.340 -8.767 11.452 1.00 95.94 220 LEU A O 1
ATOM 1704 N N . LYS A 1 221 ? 5.347 -7.781 11.540 1.00 95.44 221 LYS A N 1
ATOM 1705 C CA . LYS A 1 221 ? 5.828 -8.377 10.288 1.00 95.44 221 LYS A CA 1
ATOM 1706 C C . LYS A 1 221 ? 5.748 -9.906 10.288 1.00 95.44 221 LYS A C 1
ATOM 1708 O O . LYS A 1 221 ? 5.293 -10.494 9.310 1.00 95.44 221 LYS A O 1
ATOM 1713 N N . SER A 1 222 ? 6.221 -10.555 11.354 1.00 95.56 222 SER A N 1
ATOM 1714 C CA . SER A 1 222 ? 6.186 -12.019 11.468 1.00 95.56 222 SER A CA 1
ATOM 1715 C C . SER A 1 222 ? 4.754 -12.545 11.496 1.00 95.56 222 SER A C 1
ATOM 1717 O O . SER A 1 222 ? 4.455 -13.515 10.807 1.00 95.56 222 SER A O 1
ATOM 1719 N N . TYR A 1 223 ? 3.871 -11.876 12.238 1.00 96.50 223 TYR A N 1
ATOM 1720 C CA . TYR A 1 223 ? 2.452 -12.205 12.282 1.00 96.50 223 TYR A CA 1
ATOM 1721 C C . TYR A 1 223 ? 1.794 -12.084 10.900 1.00 96.50 223 TYR A C 1
ATOM 1723 O O . TYR A 1 223 ? 1.190 -13.045 10.433 1.00 96.50 223 TYR A O 1
ATOM 1731 N N . LEU A 1 224 ? 1.995 -10.959 10.202 1.00 95.00 224 LEU A N 1
ATOM 1732 C CA . LEU A 1 224 ? 1.484 -10.744 8.844 1.00 95.00 224 LEU A CA 1
ATOM 1733 C C . LEU A 1 224 ? 1.999 -11.804 7.872 1.00 95.00 224 LEU A C 1
ATOM 1735 O O . LEU A 1 224 ? 1.230 -12.317 7.066 1.00 95.00 224 LEU A O 1
ATOM 1739 N N . LYS A 1 225 ? 3.282 -12.178 7.967 1.00 94.06 225 LYS A N 1
ATOM 1740 C CA . LYS A 1 225 ? 3.841 -13.251 7.139 1.00 94.06 225 LYS A CA 1
ATOM 1741 C C . LYS A 1 225 ? 3.076 -14.558 7.340 1.00 94.06 225 LYS A C 1
ATOM 1743 O O . LYS A 1 225 ? 2.684 -15.173 6.355 1.00 94.06 225 LYS A O 1
ATOM 1748 N N . SER A 1 226 ? 2.885 -14.980 8.589 1.00 94.00 226 SER A N 1
ATOM 1749 C CA . SER A 1 226 ? 2.173 -16.222 8.907 1.00 94.00 226 SER A CA 1
ATOM 1750 C C . SER A 1 226 ? 0.722 -16.167 8.438 1.00 94.00 226 SER A C 1
ATOM 1752 O O . SER A 1 226 ? 0.284 -17.060 7.719 1.00 94.00 226 SER A O 1
ATOM 1754 N N . LEU A 1 227 ? 0.019 -15.077 8.756 1.00 93.50 227 LEU A N 1
ATOM 1755 C CA . LEU A 1 227 ? -1.374 -14.870 8.377 1.00 93.50 227 LEU A CA 1
ATOM 1756 C C . LEU A 1 227 ? -1.554 -14.896 6.854 1.00 93.50 227 LEU A C 1
ATOM 1758 O O . LEU A 1 227 ? -2.428 -15.582 6.340 1.00 93.50 227 LEU A O 1
ATOM 1762 N N . PHE A 1 228 ? -0.712 -14.188 6.102 1.00 91.31 228 PHE A N 1
ATOM 1763 C CA . PHE A 1 228 ? -0.835 -14.152 4.646 1.00 91.31 228 PHE A CA 1
ATOM 1764 C C . PHE A 1 228 ? -0.486 -15.486 3.992 1.00 91.31 228 PHE A C 1
ATOM 1766 O O . PHE A 1 228 ? -1.054 -15.814 2.955 1.00 91.31 228 PHE A O 1
ATOM 1773 N N . LEU A 1 229 ? 0.415 -16.278 4.580 1.00 90.44 229 LEU A N 1
ATOM 1774 C CA . LEU A 1 229 ? 0.675 -17.637 4.102 1.00 90.44 229 LEU A CA 1
ATOM 1775 C C . LEU A 1 229 ? -0.504 -18.578 4.375 1.00 90.44 229 LEU A C 1
ATOM 1777 O O . LEU A 1 229 ? -0.799 -19.415 3.526 1.00 90.44 229 LEU A O 1
ATOM 1781 N N . GLU A 1 230 ? -1.177 -18.428 5.514 1.00 90.69 230 GLU A N 1
ATOM 1782 C CA . GLU A 1 230 ? -2.341 -19.234 5.895 1.00 90.69 230 GLU A CA 1
ATOM 1783 C C . GLU A 1 230 ? -3.586 -18.885 5.063 1.00 90.69 230 GLU A C 1
ATOM 1785 O O . GLU A 1 230 ? -4.260 -19.772 4.544 1.00 90.69 230 GLU A O 1
ATOM 1790 N N . TYR A 1 231 ? -3.861 -17.591 4.878 1.00 87.38 231 TYR A N 1
ATOM 1791 C CA . TYR A 1 231 ? -5.100 -17.089 4.269 1.00 87.38 231 TYR A CA 1
ATOM 1792 C C . TYR A 1 231 ? -4.965 -16.679 2.801 1.00 87.38 231 TYR A C 1
ATOM 1794 O O . TYR A 1 231 ? -5.859 -16.024 2.262 1.00 87.38 231 TYR A O 1
ATOM 1802 N N . ARG A 1 232 ? -3.873 -17.063 2.133 1.00 80.12 232 ARG A N 1
ATOM 1803 C CA . ARG A 1 232 ? -3.662 -16.831 0.698 1.00 80.12 232 ARG A CA 1
ATOM 1804 C C . ARG A 1 232 ? -4.781 -17.478 -0.122 1.00 80.12 232 ARG A C 1
ATOM 1806 O O . ARG A 1 232 ? -4.786 -18.689 -0.357 1.00 80.12 232 ARG A O 1
ATOM 1813 N N . LYS A 1 233 ? -5.749 -16.671 -0.557 1.00 66.25 233 LYS A N 1
ATOM 1814 C CA . LYS A 1 233 ? -6.851 -17.098 -1.424 1.00 66.25 233 LYS A CA 1
ATOM 1815 C C . LYS A 1 233 ? -6.485 -16.796 -2.881 1.00 66.25 233 LYS A C 1
ATOM 1817 O O . LYS A 1 233 ? -6.239 -15.647 -3.207 1.00 66.25 233 LYS A O 1
ATOM 1822 N N . MET A 1 234 ? -6.513 -17.869 -3.683 1.00 46.88 234 MET A N 1
ATOM 1823 C CA . MET A 1 234 ? -6.322 -17.992 -5.146 1.00 46.88 234 MET A CA 1
ATOM 1824 C C . MET A 1 234 ? -5.057 -17.402 -5.779 1.00 46.88 234 MET A C 1
ATOM 1826 O O . MET A 1 234 ? -4.749 -16.201 -5.668 1.00 46.88 234 MET A O 1
#